Protein AF-M1D303-F1 (afdb_monomer_lite)

Sequence (203 aa):
MEVLQAYLLWRQTECHISNQYNTCLWKLVFSGKSEKEAKEILKGRQKQEQNELLFQQFGINYKDLPQIFRQGSCAIKIKVDDIVKYREDGTPVKRPRKKAIIVHSENVATKRFWNNYTCLIEELGSLAEGINKIKPEYLRSFQFESRLMLSTWIVVRVDGCHFHRFCEDNGFQKPNDEQALKLMTLVRFLCWRCLRILSLHMG

InterPr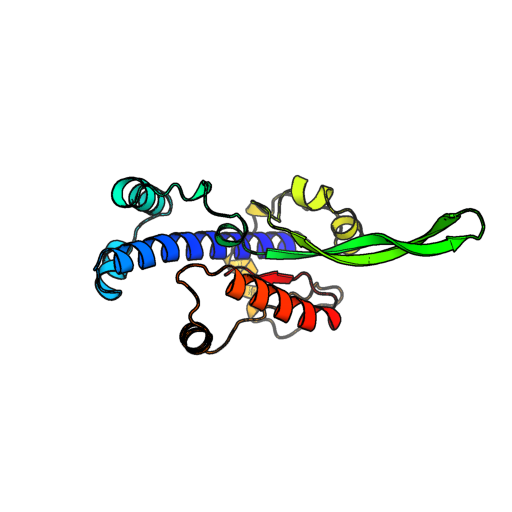o domains:
  IPR007537 tRNAHis guanylyltransferase Thg1 [PTHR12729] (1-123)
  IPR024956 tRNAHis guanylyltransferase catalytic domain [PF04446] (137-185)
  IPR025845 Thg1 C-terminal domain [PF14413] (3-87)
  IPR038469 tRNAHis guanylyltransferase Thg1 superfamily [G3DSA:3.30.70.3000] (1-124)
  IPR038469 tRNAHis guanylyltransferase Thg1 superfamily [G3DSA:3.30.70.3000] (130-190)

Structure (mmCIF, N/CA/C/O backbone):
data_AF-M1D303-F1
#
_entry.id   AF-M1D303-F1
#
loop_
_atom_site.group_PDB
_atom_site.id
_atom_site.type_symbol
_atom_site.label_atom_id
_atom_site.label_alt_id
_atom_site.label_comp_id
_atom_site.label_asym_id
_atom_site.label_entity_id
_atom_site.label_seq_id
_atom_site.pdbx_PDB_ins_code
_atom_site.Cartn_x
_atom_site.Cartn_y
_atom_site.Cartn_z
_atom_site.occupancy
_atom_site.B_iso_or_equiv
_atom_site.auth_seq_id
_atom_site.auth_comp_id
_atom_site.auth_asym_id
_atom_site.auth_atom_id
_atom_site.pdbx_PDB_model_num
ATOM 1 N N . MET A 1 1 ? 16.572 12.229 -6.931 1.00 70.69 1 MET A N 1
ATOM 2 C CA . MET A 1 1 ? 16.138 10.819 -6.798 1.00 70.69 1 MET A CA 1
ATOM 3 C C . MET A 1 1 ? 15.681 10.454 -5.398 1.00 70.69 1 MET A C 1
ATOM 5 O O . MET A 1 1 ? 14.609 9.873 -5.273 1.00 70.69 1 MET A O 1
ATOM 9 N N . GLU A 1 2 ? 16.416 10.860 -4.362 1.00 76.00 2 GLU A N 1
ATOM 10 C CA . GLU A 1 2 ? 16.040 10.660 -2.950 1.00 76.00 2 GLU A CA 1
ATOM 11 C C . GLU A 1 2 ? 14.619 11.136 -2.635 1.00 76.00 2 GLU A C 1
ATOM 13 O O . GLU A 1 2 ? 13.845 10.401 -2.037 1.00 76.00 2 GLU A O 1
ATOM 18 N N . VAL A 1 3 ? 14.248 12.330 -3.113 1.00 78.19 3 VAL A N 1
ATOM 19 C CA . VAL A 1 3 ? 12.916 12.925 -2.901 1.00 78.19 3 VAL A CA 1
ATOM 20 C C . VAL A 1 3 ? 11.798 12.060 -3.483 1.00 78.19 3 VAL A C 1
ATOM 22 O O . VAL A 1 3 ? 10.788 11.844 -2.819 1.00 78.19 3 VAL A O 1
ATOM 25 N N . LEU A 1 4 ? 11.984 11.513 -4.692 1.00 78.12 4 LEU A N 1
ATOM 26 C CA . LEU A 1 4 ? 11.012 10.603 -5.299 1.00 78.12 4 LEU A CA 1
ATOM 27 C C . LEU A 1 4 ? 10.878 9.346 -4.439 1.00 78.12 4 LEU A C 1
ATOM 29 O O . LEU A 1 4 ? 9.777 9.010 -4.029 1.00 78.12 4 LEU A O 1
ATOM 33 N N . GLN A 1 5 ? 11.988 8.687 -4.108 1.00 79.38 5 GLN A N 1
ATOM 34 C CA . GLN A 1 5 ? 11.985 7.470 -3.287 1.00 79.38 5 GLN A CA 1
ATOM 35 C C . GLN A 1 5 ? 11.351 7.696 -1.905 1.00 79.38 5 GLN A C 1
ATOM 37 O O . GLN A 1 5 ? 10.528 6.889 -1.471 1.00 79.38 5 GLN A O 1
ATOM 42 N N . ALA A 1 6 ? 11.667 8.820 -1.258 1.00 83.69 6 ALA A N 1
ATOM 43 C CA . ALA A 1 6 ? 11.080 9.235 0.012 1.00 83.69 6 ALA A CA 1
ATOM 44 C C . ALA A 1 6 ? 9.575 9.483 -0.120 1.00 83.69 6 ALA A C 1
ATOM 46 O O . ALA A 1 6 ? 8.803 9.043 0.729 1.00 83.69 6 ALA A O 1
ATOM 47 N N . TYR A 1 7 ? 9.140 10.112 -1.213 1.00 83.88 7 TYR A N 1
ATOM 48 C CA . TYR A 1 7 ? 7.726 10.302 -1.509 1.00 83.88 7 TYR A CA 1
ATOM 49 C C . TYR A 1 7 ? 6.988 8.966 -1.676 1.00 83.88 7 TYR A C 1
ATOM 51 O O . TYR A 1 7 ? 5.941 8.779 -1.056 1.00 83.88 7 TYR A O 1
ATOM 59 N N . LEU A 1 8 ? 7.520 8.014 -2.455 1.00 83.31 8 LEU A N 1
ATOM 60 C CA . LEU A 1 8 ? 6.871 6.706 -2.640 1.00 83.31 8 LEU A CA 1
ATOM 61 C C . LEU A 1 8 ? 6.771 5.942 -1.313 1.00 83.31 8 LEU A C 1
ATOM 63 O O . LEU A 1 8 ? 5.709 5.406 -1.001 1.00 83.31 8 LEU A O 1
ATOM 67 N N . LEU A 1 9 ? 7.843 5.945 -0.513 1.00 86.00 9 LEU A N 1
ATOM 68 C CA . LEU A 1 9 ? 7.865 5.321 0.812 1.00 86.00 9 LEU A CA 1
ATOM 69 C C . LEU A 1 9 ? 6.858 5.964 1.765 1.00 86.00 9 LEU A C 1
ATOM 71 O O . LEU A 1 9 ? 6.124 5.262 2.462 1.00 86.00 9 LEU A O 1
ATOM 75 N N . TRP A 1 10 ? 6.806 7.296 1.788 1.00 86.19 10 TRP A N 1
ATOM 76 C CA . TRP A 1 10 ? 5.853 8.031 2.608 1.00 86.19 10 TRP A CA 1
ATOM 77 C C . TRP A 1 10 ? 4.424 7.650 2.240 1.00 86.19 10 TRP A C 1
ATOM 79 O O . TRP A 1 10 ? 3.645 7.253 3.101 1.00 86.19 10 TRP A O 1
ATOM 89 N N . ARG A 1 11 ? 4.086 7.691 0.950 1.00 86.31 11 ARG A N 1
ATOM 90 C CA . ARG A 1 11 ? 2.749 7.335 0.481 1.00 86.31 11 ARG A CA 1
ATOM 91 C C . ARG A 1 11 ? 2.416 5.853 0.796 1.00 86.31 11 ARG A C 1
ATOM 93 O O . ARG A 1 11 ? 1.266 5.560 1.114 1.00 86.31 11 ARG A O 1
ATOM 100 N N . GLN A 1 12 ? 3.392 4.935 0.771 1.00 87.56 12 GLN A N 1
ATOM 101 C CA . GLN A 1 12 ? 3.189 3.519 1.137 1.00 87.56 12 GLN A CA 1
ATOM 102 C C . GLN A 1 12 ? 2.930 3.327 2.615 1.00 87.56 12 GLN A C 1
ATOM 104 O O . GLN A 1 12 ? 2.044 2.570 3.008 1.00 87.56 12 GLN A O 1
ATOM 109 N N . THR A 1 13 ? 3.659 4.076 3.428 1.00 88.12 13 THR A N 1
ATOM 110 C CA . THR A 1 13 ? 3.479 4.085 4.873 1.00 88.12 13 THR A CA 1
ATOM 111 C C . THR A 1 13 ? 2.079 4.576 5.239 1.00 88.12 13 THR A C 1
ATOM 113 O O . THR A 1 13 ? 1.417 3.968 6.074 1.00 88.12 13 THR A O 1
ATOM 116 N N . GLU A 1 14 ? 1.586 5.614 4.562 1.00 87.06 14 GLU A N 1
ATOM 117 C CA . GLU A 1 14 ? 0.243 6.165 4.783 1.00 87.06 14 GLU A CA 1
ATOM 118 C C . GLU A 1 14 ? -0.858 5.159 4.431 1.00 87.06 14 GLU A C 1
ATOM 120 O O . GLU A 1 14 ? -1.768 4.965 5.232 1.00 87.06 14 GLU A O 1
ATOM 125 N N . CYS A 1 15 ? -0.754 4.456 3.297 1.00 87.69 15 CYS A N 1
ATOM 126 C CA . CYS A 1 15 ? -1.702 3.387 2.955 1.00 87.69 15 CYS A CA 1
ATOM 127 C C . CYS A 1 15 ? -1.658 2.237 3.953 1.00 87.69 15 CYS A C 1
ATOM 129 O O . CYS A 1 15 ? -2.705 1.763 4.384 1.00 87.69 15 CYS A O 1
ATOM 131 N N . HIS A 1 16 ? -0.467 1.820 4.378 1.00 89.19 16 HIS A N 1
ATOM 132 C CA . HIS A 1 16 ? -0.335 0.758 5.364 1.00 89.19 16 HIS A CA 1
ATOM 133 C C . HIS A 1 16 ? -1.008 1.114 6.696 1.00 89.19 16 HIS A C 1
ATOM 135 O O . HIS A 1 16 ? -1.702 0.275 7.273 1.00 89.19 16 HIS A O 1
ATOM 141 N N . ILE A 1 17 ? -0.810 2.350 7.169 1.00 89.00 17 ILE A N 1
ATOM 142 C CA . ILE A 1 17 ? -1.418 2.876 8.399 1.00 89.00 17 ILE A CA 1
ATOM 143 C C . ILE A 1 17 ? -2.934 3.015 8.228 1.00 89.00 17 ILE A C 1
ATOM 145 O O . ILE A 1 17 ? -3.689 2.527 9.068 1.00 89.00 17 ILE A O 1
ATOM 149 N N . SER A 1 18 ? -3.378 3.630 7.129 1.00 89.69 18 SER A N 1
ATOM 150 C CA . SER A 1 18 ? -4.794 3.820 6.797 1.00 89.69 18 SER A CA 1
ATOM 151 C C . SER A 1 18 ? -5.533 2.484 6.733 1.00 89.69 18 SER A C 1
ATOM 153 O O . SER A 1 18 ? -6.560 2.302 7.384 1.00 89.69 18 SER A O 1
ATOM 155 N N . ASN A 1 19 ? -4.974 1.498 6.028 1.00 91.88 19 ASN A N 1
ATOM 156 C CA . ASN A 1 19 ? -5.581 0.181 5.902 1.00 91.88 19 ASN A CA 1
ATOM 157 C C . ASN A 1 19 ? -5.643 -0.562 7.242 1.00 91.88 19 ASN A C 1
ATOM 159 O O . ASN A 1 19 ? -6.650 -1.206 7.536 1.00 91.88 19 ASN A O 1
ATOM 163 N N . GLN A 1 20 ? -4.603 -0.470 8.075 1.00 92.56 20 GLN A N 1
ATOM 164 C CA . GLN A 1 20 ? -4.619 -1.096 9.396 1.00 92.56 20 GLN A CA 1
ATOM 165 C C . GLN A 1 20 ? -5.717 -0.490 10.282 1.00 92.56 20 GLN A C 1
ATOM 167 O O . GLN A 1 20 ? -6.510 -1.232 10.869 1.00 92.56 20 GLN A O 1
ATOM 172 N N . TYR A 1 21 ? -5.820 0.841 10.298 1.00 94.31 21 TYR A N 1
ATOM 173 C CA . TYR A 1 21 ? -6.877 1.559 11.004 1.00 94.31 21 TYR A CA 1
ATOM 174 C C . TYR A 1 21 ? -8.266 1.161 10.490 1.00 94.31 21 TYR A C 1
ATOM 176 O O . TYR A 1 21 ? -9.126 0.769 11.277 1.00 94.31 21 TYR A O 1
ATOM 184 N N . ASN A 1 22 ? -8.474 1.179 9.169 1.00 93.62 22 ASN A N 1
ATOM 185 C CA . ASN A 1 22 ? -9.746 0.810 8.544 1.00 93.62 22 ASN A CA 1
ATOM 186 C C . ASN A 1 22 ? -10.113 -0.654 8.813 1.00 93.62 22 ASN A C 1
ATOM 188 O O . ASN A 1 22 ? -11.278 -0.964 9.052 1.00 93.62 22 ASN A O 1
ATOM 192 N N . THR A 1 23 ? -9.132 -1.557 8.838 1.00 94.88 23 THR A N 1
ATOM 193 C CA . THR A 1 23 ? -9.354 -2.962 9.205 1.00 94.88 23 THR A CA 1
ATOM 194 C C . THR A 1 23 ? -9.885 -3.082 10.625 1.00 94.88 23 THR A C 1
ATOM 196 O O . THR A 1 23 ? -10.880 -3.773 10.836 1.00 94.88 23 THR A O 1
ATOM 199 N N . CYS A 1 24 ? -9.295 -2.365 11.582 1.00 96.19 24 CYS A N 1
ATOM 200 C CA . CYS A 1 24 ? -9.815 -2.329 12.947 1.00 96.19 24 CYS A CA 1
ATOM 201 C C . CYS A 1 24 ? -11.222 -1.724 12.993 1.00 96.19 24 CYS A C 1
ATOM 203 O O . CYS A 1 24 ? -12.120 -2.293 13.611 1.00 96.19 24 CYS A O 1
ATOM 205 N N . LEU A 1 25 ? -11.416 -0.587 12.317 1.00 96.62 25 LEU A N 1
ATOM 206 C CA . LEU A 1 25 ? -12.663 0.172 12.325 1.00 96.62 25 LEU A CA 1
ATOM 207 C C . LEU A 1 25 ? -13.827 -0.694 11.853 1.00 96.62 25 LEU A C 1
ATOM 209 O O . LEU A 1 25 ? -14.812 -0.852 12.569 1.00 96.62 25 LEU A O 1
ATOM 213 N N . TRP A 1 26 ? -13.699 -1.296 10.674 1.00 95.56 26 TRP A N 1
ATOM 214 C CA . TRP A 1 26 ? -14.779 -2.085 10.097 1.00 95.56 26 TRP A CA 1
ATOM 215 C C . TRP A 1 26 ? -14.987 -3.409 10.829 1.00 95.56 26 TRP A C 1
ATOM 217 O O . TRP A 1 26 ? -16.124 -3.849 10.937 1.00 95.56 26 TRP A O 1
ATOM 227 N N . LYS A 1 27 ? -13.948 -4.013 11.425 1.00 96.38 27 LYS A N 1
ATOM 228 C CA . LYS A 1 27 ? -14.134 -5.192 12.290 1.00 96.38 27 LYS A CA 1
ATOM 229 C C . LYS A 1 27 ? -14.916 -4.867 13.562 1.00 96.38 27 LYS A C 1
ATOM 231 O O . LYS A 1 27 ? -15.779 -5.652 13.942 1.00 96.38 27 LYS A O 1
ATOM 236 N N . LEU A 1 28 ? -14.681 -3.702 14.167 1.00 96.75 28 LEU A N 1
ATOM 237 C CA . LEU A 1 28 ? -15.484 -3.203 15.289 1.00 96.75 28 LEU A CA 1
ATOM 238 C C . LEU A 1 28 ? -16.927 -2.898 14.869 1.00 96.75 28 LEU A C 1
ATOM 240 O O . LEU A 1 28 ? -17.859 -3.207 15.605 1.00 96.75 28 LEU A O 1
ATOM 244 N N . VAL A 1 29 ? -17.128 -2.323 13.682 1.00 96.75 29 VAL A N 1
ATOM 245 C CA . VAL A 1 29 ? -18.479 -2.066 13.163 1.00 96.75 29 VAL A CA 1
ATOM 246 C C . VAL A 1 29 ? -19.228 -3.377 12.913 1.00 96.75 29 VAL A C 1
ATOM 248 O O . VAL A 1 29 ? -20.362 -3.541 13.355 1.00 96.75 29 VAL A O 1
ATOM 251 N N . PHE A 1 30 ? -18.578 -4.360 12.286 1.00 94.69 30 PHE A N 1
ATOM 252 C CA . PHE A 1 30 ? -19.173 -5.677 12.046 1.00 94.69 30 PHE A CA 1
ATOM 253 C C . PHE A 1 30 ? -19.419 -6.483 13.325 1.00 94.69 30 PHE A C 1
ATOM 255 O O . PHE A 1 30 ? -20.266 -7.371 13.311 1.00 94.69 30 PHE A O 1
ATOM 262 N N . SER A 1 31 ? -18.744 -6.171 14.437 1.00 95.19 31 SER A N 1
ATOM 263 C CA . SER A 1 31 ? -19.060 -6.752 15.749 1.00 95.19 31 SER A CA 1
ATOM 264 C C . SER A 1 31 ? -20.215 -6.054 16.477 1.00 95.19 31 SER A C 1
ATOM 266 O O . SER A 1 31 ? -20.469 -6.343 17.645 1.00 95.19 31 SER A O 1
ATOM 268 N N . GLY A 1 32 ? -20.932 -5.157 15.792 1.00 95.62 32 GLY A N 1
ATOM 269 C CA . GLY A 1 32 ? -22.151 -4.515 16.281 1.00 95.62 32 GLY A CA 1
ATOM 270 C C . GLY A 1 32 ? -21.950 -3.113 16.855 1.00 95.62 32 GLY A C 1
ATOM 271 O O . GLY A 1 32 ? -22.898 -2.550 17.396 1.00 95.62 32 GLY A O 1
ATOM 272 N N . LYS A 1 33 ? -20.748 -2.529 16.758 1.00 96.56 33 LYS A N 1
ATOM 273 C CA . LYS A 1 33 ? -20.525 -1.135 17.173 1.00 96.56 33 LYS A CA 1
ATOM 274 C C . LYS A 1 33 ? -20.977 -0.162 16.095 1.00 96.56 33 LYS A C 1
ATOM 276 O O . LYS A 1 33 ? -20.833 -0.419 14.902 1.00 96.56 33 LYS A O 1
ATOM 281 N N . SER A 1 34 ? -21.444 1.009 16.504 1.00 97.31 34 SER A N 1
ATOM 282 C CA . SER A 1 34 ? -21.602 2.120 15.569 1.00 97.31 34 SER A CA 1
ATOM 283 C C . SER A 1 34 ? -20.236 2.621 15.083 1.00 97.31 34 SER A C 1
ATOM 285 O O . SER A 1 34 ? -19.218 2.494 15.771 1.00 97.31 34 SER A O 1
ATOM 287 N N . GLU A 1 35 ? -20.198 3.267 13.914 1.00 95.56 35 GLU A N 1
ATOM 288 C CA . GLU A 1 35 ? -18.963 3.886 13.412 1.00 95.56 35 GLU A CA 1
ATOM 289 C C . GLU A 1 35 ? -18.372 4.907 14.391 1.00 95.56 35 GLU A C 1
ATOM 291 O O . GLU A 1 35 ? -17.152 5.030 14.497 1.00 95.56 35 GLU A O 1
ATOM 296 N N . LYS A 1 36 ? -19.226 5.650 15.105 1.00 96.88 36 LYS A N 1
ATOM 297 C CA . LYS A 1 36 ? -18.794 6.658 16.079 1.00 96.88 36 LYS A CA 1
ATOM 298 C C . LYS A 1 36 ? -18.082 6.003 17.260 1.00 96.88 36 LYS A C 1
ATOM 300 O O . LYS A 1 36 ? -16.998 6.440 17.633 1.00 96.88 36 LYS A O 1
ATOM 305 N N . GLU A 1 37 ? -18.660 4.940 17.811 1.00 97.12 37 GLU A N 1
ATOM 306 C CA . GLU A 1 37 ? -18.047 4.184 18.907 1.00 97.12 37 GLU A CA 1
ATOM 307 C C . GLU A 1 37 ? -16.739 3.530 18.469 1.00 97.12 37 GLU A C 1
ATOM 309 O O . GLU A 1 37 ? -15.743 3.607 19.183 1.00 97.12 37 GLU A O 1
ATOM 314 N N . ALA A 1 38 ? -16.711 2.928 17.278 1.00 97.12 38 ALA A N 1
ATOM 315 C CA . ALA A 1 38 ? -15.503 2.315 16.744 1.00 97.12 38 ALA A CA 1
ATOM 316 C C . ALA A 1 38 ? -14.378 3.350 16.545 1.00 97.12 38 ALA A C 1
ATOM 318 O O . ALA A 1 38 ? -13.232 3.090 16.915 1.00 97.12 38 ALA A O 1
ATOM 319 N N . LYS A 1 39 ? -14.698 4.553 16.044 1.00 96.44 39 LYS A N 1
ATOM 320 C CA . LYS A 1 39 ? -13.737 5.664 15.922 1.00 96.44 39 LYS A CA 1
ATOM 321 C C . LYS A 1 39 ? -13.210 6.127 17.279 1.00 96.44 39 LYS A C 1
ATOM 323 O O . LYS A 1 39 ? -12.006 6.333 17.396 1.00 96.44 39 LYS A O 1
ATOM 328 N N . GLU A 1 40 ? -14.066 6.252 18.294 1.00 96.94 40 GLU A N 1
ATOM 329 C CA . GLU A 1 40 ? -13.630 6.622 19.649 1.00 96.94 40 GLU A CA 1
ATOM 330 C C . GLU A 1 40 ? -12.763 5.530 20.295 1.00 96.94 40 GLU A C 1
ATOM 332 O O . GLU A 1 40 ? -11.759 5.854 20.922 1.00 96.94 40 GLU A O 1
ATOM 337 N N . ILE A 1 41 ? -13.052 4.243 20.067 1.00 95.19 41 ILE A N 1
ATOM 338 C CA . ILE A 1 41 ? -12.196 3.138 20.536 1.00 95.19 41 ILE A CA 1
ATOM 339 C C . ILE A 1 41 ? -10.800 3.211 19.916 1.00 95.19 41 ILE A C 1
ATOM 341 O O . ILE A 1 41 ? -9.817 2.919 20.595 1.00 95.19 41 ILE A O 1
ATOM 345 N N . LEU A 1 42 ? -10.702 3.559 18.631 1.00 95.75 42 LEU A N 1
ATOM 346 C CA . LEU A 1 42 ? -9.428 3.625 17.908 1.00 95.75 42 LEU A CA 1
ATOM 347 C C . LEU A 1 42 ? -8.683 4.947 18.094 1.00 95.75 42 LEU A C 1
ATOM 349 O O . LEU A 1 42 ? -7.532 5.074 17.672 1.00 95.75 42 LEU A O 1
ATOM 353 N N . LYS A 1 43 ? -9.321 5.939 18.709 1.00 94.81 43 LYS A N 1
ATOM 354 C CA . LYS A 1 43 ? -8.759 7.270 18.895 1.00 94.81 43 LYS A CA 1
ATOM 355 C C . LYS A 1 43 ? -7.504 7.204 19.759 1.00 94.81 43 LYS A C 1
ATOM 357 O O . LYS A 1 43 ? -7.511 6.646 20.849 1.00 94.81 43 LYS A O 1
ATOM 362 N N . GLY A 1 44 ? -6.416 7.773 19.249 1.00 91.31 44 GLY A N 1
ATOM 363 C CA . GLY A 1 44 ? -5.126 7.806 19.943 1.00 91.31 44 GLY A CA 1
ATOM 364 C C . GLY A 1 44 ? -4.356 6.482 19.959 1.00 91.31 44 GLY A C 1
ATOM 365 O O . GLY A 1 44 ? -3.210 6.486 20.398 1.00 91.31 44 GLY A O 1
ATOM 366 N N . ARG A 1 45 ? -4.919 5.377 19.444 1.00 93.25 45 ARG A N 1
ATOM 367 C CA . ARG A 1 45 ? -4.225 4.083 19.418 1.00 93.25 45 ARG A CA 1
ATOM 368 C C . ARG A 1 45 ? -3.098 4.063 18.402 1.00 93.25 45 ARG A C 1
ATOM 370 O O . ARG A 1 45 ? -3.297 4.326 17.211 1.00 93.25 45 ARG A O 1
ATOM 377 N N . GLN A 1 46 ? -1.934 3.641 18.863 1.00 92.19 46 GLN A N 1
ATOM 378 C CA . GLN A 1 46 ? -0.762 3.429 18.036 1.00 92.19 46 GLN A CA 1
ATOM 379 C C . GLN A 1 46 ? -0.868 2.139 17.215 1.00 92.19 46 GLN A C 1
ATOM 381 O O . GLN A 1 46 ? -1.707 1.265 17.443 1.00 92.19 46 GLN A O 1
ATOM 386 N N . LYS A 1 47 ? 0.052 1.994 16.256 1.00 89.25 47 LYS A N 1
ATOM 387 C CA . LYS A 1 47 ? 0.142 0.838 15.354 1.00 89.25 47 LYS A CA 1
ATOM 388 C C . LYS A 1 47 ? 0.165 -0.507 16.092 1.00 89.25 47 LYS A C 1
ATOM 390 O O . LYS A 1 47 ? -0.429 -1.478 15.624 1.00 89.25 47 LYS A O 1
ATOM 395 N N . GLN A 1 48 ? 0.893 -0.579 17.205 1.00 93.00 48 GLN A N 1
ATOM 396 C CA . GLN A 1 48 ? 1.022 -1.804 17.990 1.00 93.00 48 GLN A CA 1
ATOM 397 C C . GLN A 1 48 ? -0.306 -2.176 18.657 1.00 93.00 48 GLN A C 1
ATOM 399 O O . GLN A 1 48 ? -0.779 -3.293 18.472 1.00 93.00 48 GLN A O 1
ATOM 404 N N . GLU A 1 49 ? -0.953 -1.218 19.317 1.00 94.94 49 GLU A N 1
ATOM 405 C CA . GLU A 1 49 ? -2.245 -1.424 19.980 1.00 94.94 49 GLU A CA 1
ATOM 406 C C . GLU A 1 49 ? -3.340 -1.843 18.989 1.00 94.94 49 GLU A C 1
ATOM 408 O O . GLU A 1 49 ? -4.195 -2.664 19.309 1.00 94.94 49 GLU A O 1
ATOM 413 N N . GLN A 1 50 ? -3.311 -1.315 17.760 1.00 94.25 50 GLN A N 1
ATOM 414 C CA . GLN A 1 50 ? -4.219 -1.742 16.690 1.00 94.25 50 GLN A CA 1
ATOM 415 C C . GLN A 1 50 ? -3.979 -3.202 16.267 1.00 94.25 50 GLN A C 1
ATOM 417 O O . GLN A 1 50 ? -4.936 -3.935 16.031 1.00 94.25 50 GLN A O 1
ATOM 422 N N . ASN A 1 51 ? -2.720 -3.652 16.183 1.00 94.50 51 ASN A N 1
ATOM 423 C CA . ASN A 1 51 ? -2.411 -5.060 15.892 1.00 94.50 51 ASN A CA 1
ATOM 424 C C . ASN A 1 51 ? -2.869 -5.989 17.018 1.00 94.50 51 ASN A C 1
ATOM 426 O O . ASN A 1 51 ? -3.442 -7.040 16.745 1.00 94.50 51 ASN A O 1
ATOM 430 N N . GLU A 1 52 ? -2.633 -5.598 18.269 1.00 95.88 52 GLU A N 1
ATOM 431 C CA . GLU A 1 52 ? -3.071 -6.362 19.438 1.00 95.88 52 GLU A CA 1
ATOM 432 C C . GLU A 1 52 ? -4.599 -6.463 19.487 1.00 95.88 52 GLU A C 1
ATOM 434 O O . GLU A 1 52 ? -5.126 -7.555 19.684 1.00 95.88 52 GLU A O 1
ATOM 439 N N . LEU A 1 53 ? -5.315 -5.368 19.199 1.00 95.81 53 LEU A N 1
ATOM 440 C CA . LEU A 1 53 ? -6.775 -5.361 19.091 1.00 95.81 53 LEU A CA 1
ATOM 441 C C . LEU A 1 53 ? -7.273 -6.327 18.006 1.00 95.81 53 LEU A C 1
ATOM 443 O O . LEU A 1 53 ? -8.188 -7.109 18.266 1.00 95.81 53 LEU A O 1
ATOM 447 N N . LEU A 1 54 ? -6.667 -6.309 16.811 1.00 95.69 54 LEU A N 1
ATOM 448 C CA . LEU A 1 54 ? -7.026 -7.231 15.726 1.00 95.69 54 LEU A CA 1
ATOM 449 C C . LEU A 1 54 ? -6.820 -8.695 16.112 1.00 95.69 54 LEU A C 1
ATOM 451 O O . LEU A 1 54 ? -7.684 -9.534 15.850 1.00 95.69 54 LEU A O 1
ATOM 455 N N . PHE A 1 55 ? -5.692 -8.991 16.749 1.00 96.50 55 PHE A N 1
ATOM 456 C CA . PHE A 1 55 ? -5.340 -10.350 17.121 1.00 96.50 55 PHE A CA 1
ATOM 457 C C . PHE A 1 55 ? -6.212 -10.871 18.268 1.00 96.50 55 PHE A C 1
ATOM 459 O O . PHE A 1 55 ? -6.805 -11.937 18.148 1.00 96.50 55 PHE A O 1
ATOM 466 N N . GLN A 1 56 ? -6.344 -10.107 19.355 1.00 95.56 56 GLN A N 1
ATOM 467 C CA . GLN A 1 56 ? -7.046 -10.553 20.560 1.00 95.56 56 GLN A CA 1
ATOM 468 C C . GLN A 1 56 ? -8.565 -10.615 20.380 1.00 95.56 56 GLN A C 1
ATOM 470 O O . GLN A 1 56 ? -9.187 -11.562 20.850 1.00 95.56 56 GLN A O 1
ATOM 475 N N . GLN A 1 57 ? -9.175 -9.625 19.716 1.00 95.38 57 GLN A N 1
ATOM 476 C CA . GLN A 1 57 ? -10.639 -9.571 19.592 1.00 95.38 57 GLN A CA 1
ATOM 477 C C . GLN A 1 57 ? -11.169 -10.322 18.374 1.00 95.38 57 GLN A C 1
ATOM 479 O O . GLN A 1 57 ? -12.293 -10.817 18.407 1.00 95.38 57 GLN A O 1
ATOM 484 N N . PHE A 1 58 ? -10.389 -10.392 17.293 1.00 95.44 58 PHE A N 1
ATOM 485 C CA . PHE A 1 58 ? -10.864 -10.934 16.019 1.00 95.44 58 PHE A CA 1
ATOM 486 C C . PHE A 1 58 ? -10.042 -12.120 15.512 1.00 95.44 58 PHE A C 1
ATOM 488 O O . PHE A 1 58 ? -10.389 -12.677 14.473 1.00 95.44 58 PHE A O 1
ATOM 495 N N . GLY A 1 59 ? -8.959 -12.506 16.198 1.00 95.38 59 GLY A N 1
ATOM 496 C CA . GLY A 1 59 ? -8.067 -13.575 15.742 1.00 95.38 59 GLY A CA 1
ATOM 497 C C . GLY A 1 59 ? -7.327 -13.236 14.445 1.00 95.38 59 GLY A C 1
ATOM 498 O O . GLY A 1 59 ? -6.873 -14.136 13.744 1.00 95.38 59 GLY A O 1
ATOM 499 N N . ILE A 1 60 ? -7.230 -11.951 14.081 1.00 94.19 60 ILE A N 1
ATOM 500 C CA . ILE A 1 60 ? -6.641 -11.515 12.812 1.00 94.19 60 ILE A CA 1
ATOM 501 C C . ILE A 1 60 ? -5.207 -11.065 13.052 1.00 94.19 60 ILE A C 1
ATOM 503 O O . ILE A 1 60 ? -4.955 -10.024 13.658 1.00 94.19 60 ILE A O 1
ATOM 507 N N . ASN A 1 61 ? -4.253 -11.800 12.489 1.00 94.38 61 ASN A N 1
ATOM 508 C CA . ASN A 1 61 ? -2.899 -11.297 12.326 1.00 94.38 61 ASN A CA 1
ATOM 509 C C . ASN A 1 61 ? -2.836 -10.421 11.071 1.00 94.38 61 ASN A C 1
ATOM 511 O O . ASN A 1 61 ? -2.940 -10.912 9.947 1.00 94.38 61 ASN A O 1
ATOM 515 N N . TYR A 1 62 ? -2.632 -9.113 11.254 1.00 91.75 62 TYR A N 1
ATOM 516 C CA . TYR A 1 62 ? -2.574 -8.173 10.136 1.00 91.75 62 TYR A CA 1
ATOM 517 C C . TYR A 1 62 ? -1.534 -8.595 9.095 1.00 91.75 62 TYR A C 1
ATOM 519 O O . TYR A 1 62 ? -1.808 -8.488 7.910 1.00 91.75 62 TYR A O 1
ATOM 527 N N . LYS A 1 63 ? -0.374 -9.141 9.489 1.00 91.56 63 LYS A N 1
ATOM 528 C CA . LYS A 1 63 ? 0.680 -9.546 8.538 1.00 91.56 63 LYS A CA 1
ATOM 529 C C . LYS A 1 63 ? 0.239 -10.630 7.552 1.00 91.56 63 LYS A C 1
ATOM 531 O O . LYS A 1 63 ? 0.792 -10.674 6.454 1.00 91.56 63 LYS A O 1
ATOM 536 N N . ASP A 1 64 ? -0.761 -11.424 7.910 1.00 93.44 64 ASP A N 1
ATOM 537 C CA . ASP A 1 64 ? -1.247 -12.528 7.083 1.00 93.44 64 ASP A CA 1
ATOM 538 C C . ASP A 1 64 ? -2.286 -12.058 6.054 1.00 93.44 64 ASP A C 1
ATOM 540 O O . ASP A 1 64 ? -2.637 -12.797 5.136 1.00 93.44 64 ASP A O 1
ATOM 544 N N . LEU A 1 65 ? -2.743 -10.800 6.142 1.00 91.94 65 LEU A N 1
ATOM 545 C CA . LEU A 1 65 ? -3.602 -10.220 5.114 1.00 91.94 65 LEU A CA 1
ATOM 546 C C . LEU A 1 65 ? -2.856 -10.084 3.773 1.00 91.94 65 LEU A C 1
ATOM 548 O O . LEU A 1 65 ? -1.651 -9.780 3.760 1.00 91.94 65 LEU A O 1
ATOM 552 N N . PRO A 1 66 ? -3.573 -10.210 2.637 1.00 92.06 66 PRO A N 1
ATOM 553 C CA . PRO A 1 66 ? -3.010 -10.023 1.306 1.00 92.06 66 PRO A CA 1
ATOM 554 C C . PRO A 1 66 ? -2.205 -8.727 1.173 1.00 92.06 66 PRO A C 1
ATOM 556 O O . PRO A 1 66 ? -2.631 -7.655 1.610 1.00 92.06 66 PRO A O 1
ATOM 559 N N . GLN A 1 67 ? -1.037 -8.804 0.528 1.00 90.19 67 GLN A N 1
ATOM 560 C CA . GLN A 1 67 ? -0.162 -7.638 0.363 1.00 90.19 67 GLN A CA 1
ATOM 561 C C . GLN A 1 67 ? -0.838 -6.491 -0.394 1.00 90.19 67 GLN A C 1
ATOM 563 O O . GLN A 1 67 ? -0.572 -5.337 -0.076 1.00 90.19 67 GLN A O 1
ATOM 568 N N . ILE A 1 68 ? -1.744 -6.791 -1.330 1.00 89.06 68 ILE A N 1
ATOM 569 C CA . ILE A 1 68 ? -2.531 -5.781 -2.048 1.00 89.06 68 ILE A CA 1
ATOM 570 C C . ILE A 1 68 ? -3.330 -4.875 -1.097 1.00 89.06 68 ILE A C 1
ATOM 572 O O . ILE A 1 68 ? -3.420 -3.677 -1.345 1.00 89.06 68 ILE A O 1
ATOM 576 N N . PHE A 1 69 ? -3.830 -5.409 0.023 1.00 89.69 69 PHE A N 1
ATOM 577 C CA . PHE A 1 69 ? -4.545 -4.628 1.038 1.00 89.69 69 PHE A CA 1
ATOM 578 C C . PHE A 1 69 ? -3.576 -3.812 1.896 1.00 89.69 69 PHE A C 1
ATOM 580 O O . PHE A 1 69 ? -3.821 -2.656 2.216 1.00 89.69 69 PHE A O 1
ATOM 587 N N . ARG A 1 70 ? -2.439 -4.410 2.268 1.00 91.00 70 ARG A N 1
ATOM 588 C CA . ARG A 1 70 ? -1.508 -3.812 3.238 1.00 91.00 70 ARG A CA 1
ATOM 589 C C . ARG A 1 70 ? -0.534 -2.803 2.663 1.00 91.00 70 ARG A C 1
ATOM 591 O O . ARG A 1 70 ? -0.023 -1.981 3.416 1.00 91.00 70 ARG A O 1
ATOM 598 N N . GLN A 1 71 ? -0.169 -2.974 1.399 1.00 87.25 71 GLN A N 1
ATOM 599 C CA . GLN A 1 71 ? 0.958 -2.288 0.765 1.00 87.25 71 GLN A CA 1
ATOM 600 C C . GLN A 1 71 ? 0.551 -1.524 -0.493 1.00 87.25 71 GLN A C 1
ATOM 602 O O . GLN A 1 71 ? 1.386 -0.834 -1.080 1.00 87.25 71 GLN A O 1
ATOM 607 N N . GLY A 1 72 ? -0.706 -1.666 -0.916 1.00 86.56 72 GLY A N 1
ATOM 608 C CA . GLY A 1 72 ? -1.198 -1.127 -2.170 1.00 86.56 72 GLY A CA 1
ATOM 609 C C . GLY A 1 72 ? -0.604 -1.826 -3.393 1.00 86.56 72 GLY A C 1
ATOM 610 O O . GLY A 1 72 ? -0.129 -2.966 -3.348 1.00 86.56 72 GLY A O 1
ATOM 611 N N . SER A 1 73 ? -0.659 -1.121 -4.519 1.00 85.94 73 SER A N 1
ATOM 612 C CA . SER A 1 73 ? -0.230 -1.611 -5.828 1.00 85.94 73 SER A CA 1
ATOM 613 C C . SER A 1 73 ? 0.713 -0.614 -6.487 1.00 85.94 73 SER A C 1
ATOM 615 O O . SER A 1 73 ? 0.409 0.578 -6.584 1.00 85.94 73 SER A O 1
ATOM 617 N N . CYS A 1 74 ? 1.841 -1.108 -6.992 1.00 84.19 74 CYS A N 1
ATOM 618 C CA . CYS A 1 74 ? 2.780 -0.331 -7.790 1.00 84.19 74 CYS A CA 1
ATOM 619 C C . CYS A 1 74 ? 2.743 -0.813 -9.241 1.00 84.19 74 CYS A C 1
ATOM 621 O O . CYS A 1 74 ? 2.923 -2.001 -9.506 1.00 84.19 74 CYS A O 1
ATOM 623 N N . ALA A 1 75 ? 2.517 0.104 -10.182 1.00 83.06 75 ALA A N 1
ATOM 624 C CA . ALA A 1 75 ? 2.603 -0.188 -11.607 1.00 83.06 75 ALA A CA 1
ATOM 625 C C . ALA A 1 75 ? 3.983 0.204 -12.148 1.00 83.06 75 ALA A C 1
ATOM 627 O O . ALA A 1 75 ? 4.385 1.367 -12.054 1.00 83.06 75 ALA A O 1
ATOM 628 N N . ILE A 1 76 ? 4.688 -0.751 -12.757 1.00 81.25 76 ILE A N 1
ATOM 629 C CA . ILE A 1 76 ? 6.023 -0.544 -13.338 1.00 81.25 76 ILE A CA 1
ATOM 630 C C . ILE A 1 76 ? 6.084 -1.054 -14.782 1.00 81.25 76 ILE A C 1
ATOM 632 O O . ILE A 1 76 ? 5.382 -1.990 -15.155 1.00 81.25 76 ILE A O 1
ATOM 636 N N . LYS A 1 77 ? 6.904 -0.412 -15.623 1.00 82.94 77 LYS A N 1
ATOM 637 C CA . LYS A 1 77 ? 7.082 -0.761 -17.040 1.00 82.94 77 LYS A CA 1
ATOM 638 C C . LYS A 1 77 ? 8.381 -1.534 -17.172 1.00 82.94 77 LYS A C 1
ATOM 640 O O . LYS A 1 77 ? 9.448 -0.944 -17.061 1.00 82.94 77 LYS A O 1
ATOM 645 N N . ILE A 1 78 ? 8.292 -2.831 -17.420 1.00 85.56 78 ILE A N 1
ATOM 646 C CA . ILE A 1 78 ? 9.450 -3.698 -17.636 1.00 85.56 78 ILE A CA 1
ATOM 647 C C . ILE A 1 78 ? 9.659 -3.951 -19.130 1.00 85.56 78 ILE A C 1
ATOM 649 O O . ILE A 1 78 ? 8.709 -3.923 -19.917 1.00 85.56 78 ILE A O 1
ATOM 653 N N . LYS A 1 79 ? 10.910 -4.187 -19.532 1.00 86.56 79 LYS A N 1
ATOM 654 C CA . LYS A 1 79 ? 11.235 -4.684 -20.873 1.00 86.56 79 LYS A CA 1
ATOM 655 C C . LYS A 1 79 ? 11.050 -6.199 -20.865 1.00 86.56 79 LYS A C 1
ATOM 657 O O . LYS A 1 79 ? 11.649 -6.877 -20.038 1.00 86.56 79 LYS A O 1
ATOM 662 N N . VAL A 1 80 ? 10.216 -6.711 -21.761 1.00 88.69 80 VAL A N 1
ATOM 663 C CA . VAL A 1 80 ? 10.011 -8.149 -21.961 1.00 88.69 80 VAL A CA 1
ATOM 664 C C . VAL A 1 80 ? 10.180 -8.495 -23.428 1.00 88.69 80 VAL A C 1
ATOM 666 O O . VAL A 1 80 ? 9.822 -7.705 -24.304 1.00 88.69 80 VAL A O 1
ATOM 669 N N . ASP A 1 81 ? 10.703 -9.683 -23.691 1.00 90.75 81 ASP A N 1
ATOM 670 C CA . ASP A 1 81 ? 10.805 -10.217 -25.040 1.00 90.75 81 ASP A CA 1
ATOM 671 C C . ASP A 1 81 ? 9.480 -10.856 -25.451 1.00 90.75 81 ASP A C 1
ATOM 673 O O . ASP A 1 81 ? 9.127 -11.943 -24.996 1.00 90.75 81 ASP A O 1
ATOM 677 N N . ASP A 1 82 ? 8.749 -10.179 -26.335 1.00 91.38 82 ASP A N 1
ATOM 678 C CA . ASP A 1 82 ? 7.507 -10.697 -26.895 1.00 91.38 82 ASP A CA 1
ATOM 679 C C . ASP A 1 82 ? 7.769 -11.489 -28.168 1.00 91.38 82 ASP A C 1
ATOM 681 O O . ASP A 1 82 ? 8.426 -11.005 -29.093 1.00 91.38 82 ASP A O 1
ATOM 685 N N . ILE A 1 83 ? 7.192 -12.688 -28.244 1.00 92.62 83 ILE A N 1
ATOM 686 C CA . ILE A 1 83 ? 7.169 -13.475 -29.477 1.00 92.62 83 ILE A CA 1
ATOM 687 C C . ILE A 1 83 ? 6.205 -12.787 -30.444 1.00 92.62 83 ILE A C 1
ATOM 689 O O . ILE A 1 83 ? 5.006 -12.707 -30.190 1.00 92.62 83 ILE A O 1
ATOM 693 N N . VAL A 1 84 ? 6.736 -12.259 -31.547 1.00 92.56 84 VAL A N 1
ATOM 694 C CA . VAL A 1 84 ? 5.938 -11.554 -32.562 1.00 92.56 84 VAL A CA 1
ATOM 695 C C . VAL A 1 84 ? 5.526 -12.451 -33.721 1.00 92.56 84 VAL A C 1
ATOM 697 O O . VAL A 1 84 ? 4.521 -12.175 -34.365 1.00 92.56 84 VAL A O 1
ATOM 700 N N . LYS A 1 85 ? 6.306 -13.496 -34.006 1.00 94.25 85 LYS A N 1
ATOM 701 C CA . LYS A 1 85 ? 6.002 -14.526 -35.003 1.00 94.25 85 LYS A CA 1
ATOM 702 C C . LYS A 1 85 ? 6.890 -15.745 -34.786 1.00 94.25 85 LYS A C 1
ATOM 704 O O . LYS A 1 85 ? 7.923 -15.635 -34.128 1.00 94.25 85 LYS A O 1
ATOM 709 N N . TYR A 1 86 ? 6.524 -16.859 -35.397 1.00 95.31 86 TYR A N 1
ATOM 710 C CA . TYR A 1 86 ? 7.395 -18.019 -35.549 1.00 95.31 86 TYR A CA 1
ATOM 711 C C . TYR A 1 86 ? 7.978 -18.022 -36.964 1.00 95.31 86 TYR A C 1
ATOM 713 O O . TYR A 1 86 ? 7.338 -17.548 -37.905 1.00 95.31 86 TYR A O 1
ATOM 721 N N . ARG A 1 87 ? 9.227 -18.464 -37.102 1.00 93.50 87 ARG A N 1
ATOM 722 C CA . ARG A 1 87 ? 9.826 -18.788 -38.402 1.00 93.50 87 ARG A CA 1
ATOM 723 C C . ARG A 1 87 ? 9.246 -20.114 -38.913 1.00 93.50 87 ARG A C 1
ATOM 725 O O . ARG A 1 87 ? 8.607 -20.837 -38.154 1.00 93.50 87 ARG A O 1
ATOM 732 N N . GLU A 1 88 ? 9.482 -20.429 -40.184 1.00 93.38 88 GLU A N 1
ATOM 733 C CA . GLU A 1 88 ? 9.033 -21.689 -40.806 1.00 93.38 88 GLU A CA 1
ATOM 734 C C . GLU A 1 88 ? 9.596 -22.936 -40.101 1.00 93.38 88 GLU A C 1
ATOM 736 O O . GLU A 1 88 ? 8.933 -23.965 -40.052 1.00 93.38 88 GLU A O 1
ATOM 741 N N . ASP A 1 89 ? 10.768 -22.820 -39.471 1.00 93.75 89 ASP A N 1
ATOM 742 C CA . ASP A 1 89 ? 11.409 -23.861 -38.653 1.00 93.75 89 ASP A CA 1
ATOM 743 C C . ASP A 1 89 ? 10.855 -23.964 -37.212 1.00 93.75 89 ASP A C 1
ATOM 745 O O . ASP A 1 89 ? 11.385 -24.710 -36.391 1.00 93.75 89 ASP A O 1
ATOM 749 N N . GLY A 1 90 ? 9.817 -23.192 -36.870 1.00 92.00 90 GLY A N 1
ATOM 750 C CA . GLY A 1 90 ? 9.240 -23.142 -35.525 1.00 92.00 90 GLY A CA 1
ATOM 751 C C . GLY A 1 90 ? 10.017 -22.278 -34.522 1.00 92.00 90 GLY A C 1
ATOM 752 O O . GLY A 1 90 ? 9.595 -22.152 -33.372 1.00 92.00 90 GLY A O 1
ATOM 753 N N . THR A 1 91 ? 11.111 -21.619 -34.918 1.00 94.25 91 THR A N 1
ATOM 754 C CA . THR A 1 91 ? 11.885 -20.749 -34.017 1.00 94.25 91 THR A CA 1
ATOM 755 C C . THR A 1 91 ? 11.121 -19.448 -33.715 1.00 94.25 91 THR A C 1
ATOM 757 O O . THR A 1 91 ? 10.727 -18.732 -34.647 1.00 94.25 91 THR A O 1
ATOM 760 N N . PRO A 1 92 ? 10.933 -19.058 -32.436 1.00 95.00 92 PRO A N 1
ATOM 761 C CA . PRO A 1 92 ? 10.241 -17.821 -32.089 1.00 95.00 92 PRO A CA 1
ATOM 762 C C . PRO A 1 92 ? 11.092 -16.583 -32.406 1.00 95.00 92 PRO A C 1
ATOM 764 O O . PRO A 1 92 ? 12.220 -16.431 -31.937 1.00 95.00 92 PRO A O 1
ATOM 767 N N . VAL A 1 93 ? 10.518 -15.633 -33.143 1.00 94.38 93 VAL A N 1
ATOM 768 C CA . VAL A 1 93 ? 11.078 -14.292 -33.335 1.00 94.38 93 VAL A CA 1
ATOM 769 C C . VAL A 1 93 ? 10.622 -13.412 -32.182 1.00 94.38 93 VAL A C 1
ATOM 771 O O . VAL A 1 93 ? 9.453 -13.029 -32.103 1.00 94.38 93 VAL A O 1
ATOM 774 N N . LYS A 1 94 ? 11.556 -13.077 -31.294 1.00 95.25 94 LYS A N 1
ATOM 775 C CA . LYS A 1 94 ? 11.318 -12.208 -30.140 1.00 95.25 94 LYS A CA 1
ATOM 776 C C . LYS A 1 94 ? 11.633 -10.749 -30.476 1.00 95.25 94 LYS A C 1
ATOM 778 O O . LYS A 1 94 ? 12.584 -10.467 -31.204 1.00 95.25 94 LYS A O 1
ATOM 783 N N . ARG A 1 95 ? 10.835 -9.813 -29.960 1.00 91.94 95 ARG A N 1
ATOM 784 C CA . ARG A 1 95 ? 11.125 -8.372 -29.986 1.00 91.94 95 ARG A CA 1
ATOM 785 C C . ARG A 1 95 ? 10.915 -7.769 -28.597 1.00 91.94 95 ARG A C 1
ATOM 787 O O . ARG A 1 95 ? 9.869 -8.028 -28.000 1.00 91.94 95 ARG A O 1
ATOM 794 N N . PRO A 1 96 ? 11.834 -6.915 -28.115 1.00 89.56 96 PRO A N 1
ATOM 795 C CA . PRO A 1 96 ? 11.674 -6.263 -26.827 1.00 89.56 96 PRO A CA 1
ATOM 796 C C . PRO A 1 96 ? 10.495 -5.288 -26.876 1.00 89.56 96 PRO A C 1
ATOM 798 O O . PRO A 1 96 ? 10.405 -4.427 -27.756 1.00 89.56 96 PRO A O 1
ATOM 801 N N . ARG A 1 97 ? 9.583 -5.405 -25.913 1.00 87.38 97 ARG A N 1
ATOM 802 C CA . ARG A 1 97 ? 8.460 -4.487 -25.706 1.00 87.38 97 ARG A CA 1
ATOM 803 C C . ARG A 1 97 ? 8.408 -4.044 -24.251 1.00 87.38 97 ARG A C 1
ATOM 805 O O . ARG A 1 97 ? 8.750 -4.795 -23.343 1.00 87.38 97 ARG A O 1
ATOM 812 N N . LYS A 1 98 ? 7.957 -2.810 -24.018 1.00 84.88 98 LYS A N 1
ATOM 813 C CA . LYS A 1 98 ? 7.655 -2.340 -22.662 1.00 84.88 98 LYS A CA 1
ATOM 814 C C . LYS A 1 98 ? 6.269 -2.839 -22.271 1.00 84.88 98 LYS A C 1
ATOM 816 O O . LYS A 1 98 ? 5.285 -2.430 -22.886 1.00 84.88 98 LYS A O 1
ATOM 821 N N . LYS A 1 99 ? 6.190 -3.683 -21.245 1.00 84.38 99 LYS A N 1
ATOM 822 C CA . LYS A 1 99 ? 4.925 -4.099 -20.634 1.00 84.38 99 LYS A CA 1
ATOM 823 C C . LYS A 1 99 ? 4.799 -3.545 -19.235 1.00 84.38 99 LYS A C 1
ATOM 825 O O . LYS A 1 99 ? 5.764 -3.469 -18.483 1.00 84.38 99 LYS A O 1
ATOM 830 N N . ALA A 1 100 ? 3.584 -3.146 -18.916 1.00 83.56 100 ALA A N 1
ATOM 831 C CA . ALA A 1 100 ? 3.233 -2.635 -17.615 1.00 83.56 100 ALA A CA 1
ATOM 832 C C . ALA A 1 100 ? 2.807 -3.822 -16.734 1.00 83.56 100 ALA A C 1
ATOM 834 O O . ALA A 1 100 ? 1.951 -4.601 -17.147 1.00 83.56 100 ALA A O 1
ATOM 835 N N . ILE A 1 101 ? 3.420 -3.981 -15.563 1.00 85.38 101 ILE A N 1
ATOM 836 C CA . ILE A 1 101 ? 3.074 -5.017 -14.583 1.00 85.38 101 ILE A CA 1
ATOM 837 C C . ILE A 1 101 ? 2.675 -4.374 -13.257 1.00 85.38 101 ILE A C 1
ATOM 839 O O . ILE A 1 101 ? 3.138 -3.278 -12.932 1.00 85.38 101 ILE A O 1
ATOM 843 N N . ILE A 1 102 ? 1.822 -5.068 -12.504 1.00 85.56 102 ILE A N 1
ATOM 844 C CA . ILE A 1 102 ? 1.506 -4.726 -11.117 1.00 85.56 102 ILE A CA 1
ATOM 845 C C . ILE A 1 102 ? 2.389 -5.528 -10.191 1.00 85.56 102 ILE A C 1
ATOM 847 O O . ILE A 1 102 ? 2.561 -6.733 -10.360 1.00 85.56 102 ILE A O 1
ATOM 851 N N . VAL A 1 103 ? 2.932 -4.828 -9.208 1.00 87.44 103 VAL A N 1
ATOM 852 C CA . VAL A 1 103 ? 3.778 -5.397 -8.179 1.00 87.44 103 VAL A CA 1
ATOM 853 C C . VAL A 1 103 ? 3.243 -4.975 -6.824 1.00 87.44 103 VAL A C 1
ATOM 855 O O . VAL A 1 103 ? 2.940 -3.802 -6.590 1.00 87.44 103 VAL A O 1
ATOM 858 N N . HIS A 1 104 ? 3.184 -5.944 -5.921 1.00 89.00 104 HIS A N 1
ATOM 859 C CA . HIS A 1 104 ? 2.972 -5.727 -4.499 1.00 89.00 104 HIS A CA 1
ATOM 860 C C . HIS A 1 104 ? 4.291 -6.040 -3.796 1.00 89.00 104 HIS A C 1
ATOM 862 O O . HIS A 1 104 ? 4.933 -7.050 -4.078 1.00 89.00 104 HIS A O 1
ATOM 868 N N . SER A 1 105 ? 4.745 -5.128 -2.944 1.00 88.62 105 SER A N 1
ATOM 869 C CA . SER A 1 105 ? 6.007 -5.259 -2.220 1.00 88.62 105 SER A CA 1
ATOM 870 C C . SER A 1 105 ? 5.851 -4.633 -0.849 1.00 88.62 105 SER A C 1
ATOM 872 O O . SER A 1 105 ? 5.213 -3.592 -0.722 1.00 88.62 105 SER A O 1
ATOM 874 N N . GLU A 1 106 ? 6.467 -5.228 0.168 1.00 86.56 106 GLU A N 1
ATOM 875 C CA . GLU A 1 106 ? 6.447 -4.686 1.530 1.00 86.56 106 GLU A CA 1
ATOM 876 C C . GLU A 1 106 ? 7.078 -3.300 1.631 1.00 86.56 106 GLU A C 1
ATOM 878 O O . GLU A 1 106 ? 6.671 -2.503 2.469 1.00 86.56 106 GLU A O 1
ATOM 883 N N . ASN A 1 107 ? 8.075 -3.019 0.790 1.00 87.75 107 ASN A N 1
ATOM 884 C CA . ASN A 1 107 ? 8.708 -1.713 0.744 1.00 87.75 107 ASN A CA 1
ATOM 885 C C . ASN A 1 107 ? 9.263 -1.430 -0.657 1.00 87.75 107 ASN A C 1
ATOM 887 O O . ASN A 1 107 ? 10.275 -2.007 -1.080 1.00 87.75 107 ASN A O 1
ATOM 891 N N . VAL A 1 108 ? 8.603 -0.513 -1.367 1.00 85.88 108 VAL A N 1
ATOM 892 C CA . VAL A 1 108 ? 8.978 -0.108 -2.732 1.00 85.88 108 VAL A CA 1
ATOM 893 C C . VAL A 1 108 ? 10.214 0.786 -2.783 1.00 85.88 108 VAL A C 1
ATOM 895 O O . VAL A 1 108 ? 10.708 1.049 -3.867 1.00 85.88 108 VAL A O 1
ATOM 898 N N . ALA A 1 109 ? 10.736 1.261 -1.652 1.00 83.00 109 ALA A N 1
ATOM 899 C CA . ALA A 1 109 ? 11.929 2.106 -1.568 1.00 83.00 109 ALA A CA 1
ATOM 900 C C . ALA A 1 109 ? 13.197 1.335 -1.151 1.00 83.00 109 ALA A C 1
ATOM 902 O O . ALA A 1 109 ? 14.240 1.935 -0.901 1.00 83.00 109 ALA A O 1
ATOM 903 N N . THR A 1 110 ? 13.142 0.001 -1.072 1.00 84.00 110 THR A N 1
ATOM 904 C CA . THR A 1 110 ? 14.316 -0.823 -0.737 1.00 84.00 110 THR A CA 1
ATOM 905 C C . THR A 1 110 ? 15.235 -1.046 -1.934 1.00 84.00 110 THR A C 1
ATOM 907 O O . THR A 1 110 ? 14.764 -1.248 -3.052 1.00 84.00 110 THR A O 1
ATOM 910 N N . LYS A 1 111 ? 16.554 -1.156 -1.693 1.00 82.94 111 LYS A N 1
ATOM 911 C CA . LYS A 1 111 ? 17.527 -1.563 -2.732 1.00 82.94 111 LYS A CA 1
ATOM 912 C C . LYS A 1 111 ? 17.095 -2.867 -3.414 1.00 82.94 111 LYS A C 1
ATOM 914 O O . LYS A 1 111 ? 17.149 -2.963 -4.631 1.00 82.94 111 LYS A O 1
ATOM 919 N N . ARG A 1 112 ? 16.584 -3.836 -2.641 1.00 86.38 112 ARG A N 1
ATOM 920 C CA . ARG A 1 112 ? 16.061 -5.110 -3.161 1.00 86.38 112 ARG A CA 1
ATOM 921 C C . ARG A 1 112 ? 14.951 -4.902 -4.194 1.00 86.38 112 ARG A C 1
ATOM 923 O O . ARG A 1 112 ? 15.025 -5.485 -5.267 1.00 86.38 112 ARG A O 1
ATOM 930 N N . PHE A 1 113 ? 13.950 -4.072 -3.895 1.00 87.00 113 PHE A N 1
ATOM 931 C CA . PHE A 1 113 ? 12.863 -3.800 -4.837 1.00 87.00 113 PHE A CA 1
ATOM 932 C C . PHE A 1 113 ? 13.373 -3.148 -6.128 1.00 87.00 113 PHE A C 1
ATOM 934 O O . PHE A 1 113 ? 13.018 -3.592 -7.213 1.00 87.00 113 PHE A O 1
ATOM 941 N N . TRP A 1 114 ? 14.235 -2.135 -6.022 1.00 84.12 114 TRP A N 1
ATOM 942 C CA . TRP A 1 114 ? 14.746 -1.408 -7.190 1.00 84.12 114 TRP A CA 1
ATOM 943 C C . TRP A 1 114 ? 15.683 -2.262 -8.049 1.00 84.12 114 TRP A C 1
ATOM 945 O O . TRP A 1 114 ? 15.580 -2.241 -9.271 1.00 84.12 114 TRP A O 1
ATOM 955 N N . ASN A 1 115 ? 16.534 -3.076 -7.423 1.00 84.19 115 ASN A N 1
ATOM 956 C CA . ASN A 1 115 ? 17.448 -3.979 -8.124 1.00 84.19 115 ASN A CA 1
ATOM 957 C C . ASN A 1 115 ? 16.717 -5.101 -8.873 1.00 84.19 115 ASN A C 1
ATOM 959 O O . ASN A 1 115 ? 17.224 -5.578 -9.884 1.00 84.19 115 ASN A O 1
ATOM 963 N N . ASN A 1 116 ? 15.521 -5.496 -8.424 1.00 86.81 116 ASN A N 1
ATOM 964 C CA . ASN A 1 116 ? 14.698 -6.476 -9.137 1.00 86.81 116 ASN A CA 1
ATOM 965 C C . ASN A 1 116 ? 14.165 -5.944 -10.480 1.00 86.81 116 ASN A C 1
ATOM 967 O O . ASN A 1 116 ? 13.754 -6.734 -11.328 1.00 86.81 116 ASN A O 1
ATOM 971 N N . TYR A 1 117 ? 14.159 -4.623 -10.683 1.00 85.44 117 TYR A N 1
ATOM 972 C CA . TYR A 1 117 ? 13.609 -3.986 -11.874 1.00 85.44 117 TYR A CA 1
ATOM 973 C C . TYR A 1 117 ? 14.638 -3.042 -12.490 1.00 85.44 117 TYR A C 1
ATOM 975 O O . TYR A 1 117 ? 14.621 -1.834 -12.256 1.00 85.44 117 TYR A O 1
ATOM 983 N N . THR A 1 118 ? 15.513 -3.594 -13.335 1.00 77.69 118 THR A N 1
ATOM 984 C CA . THR A 1 118 ? 16.579 -2.846 -14.028 1.00 77.69 118 THR A CA 1
ATOM 985 C C . THR A 1 118 ? 16.061 -1.622 -14.778 1.00 77.69 118 THR A C 1
ATOM 987 O O . THR A 1 118 ? 16.736 -0.600 -14.801 1.00 77.69 118 THR A O 1
ATOM 990 N N . CYS A 1 119 ? 14.832 -1.663 -15.301 1.00 78.69 119 CYS A N 1
ATOM 991 C CA . CYS A 1 119 ? 14.186 -0.511 -15.931 1.00 78.69 119 CYS A CA 1
ATOM 992 C C . CYS A 1 119 ? 14.038 0.704 -15.000 1.00 78.69 119 CYS A C 1
ATOM 994 O O . CYS A 1 119 ? 14.137 1.831 -15.474 1.00 78.69 119 CYS A O 1
ATOM 996 N N . LEU A 1 120 ? 13.821 0.501 -13.695 1.00 77.19 120 LEU A N 1
ATOM 997 C CA . LEU A 1 120 ? 13.747 1.593 -12.726 1.00 77.19 120 LEU A CA 1
ATOM 998 C C . LEU A 1 120 ? 15.121 2.232 -12.542 1.00 77.19 120 LEU A C 1
ATOM 1000 O O . LEU A 1 120 ? 15.209 3.449 -12.475 1.00 77.19 120 LEU A O 1
ATOM 1004 N N . ILE A 1 121 ? 16.186 1.431 -12.510 1.00 76.62 121 ILE A N 1
ATOM 1005 C CA . ILE A 1 121 ? 17.559 1.933 -12.379 1.00 76.62 121 ILE A CA 1
ATOM 1006 C C . ILE A 1 121 ? 18.008 2.635 -13.665 1.00 76.62 121 ILE A C 1
ATOM 1008 O O . ILE A 1 121 ? 18.617 3.695 -13.600 1.00 76.62 121 ILE A O 1
ATOM 1012 N N . GLU A 1 122 ? 17.682 2.080 -14.832 1.00 76.81 122 GLU A N 1
ATOM 1013 C CA . GLU A 1 122 ? 17.998 2.683 -16.131 1.00 76.81 122 GLU A CA 1
ATOM 1014 C C . GLU A 1 122 ? 17.264 4.013 -16.350 1.00 76.81 122 GLU A C 1
ATOM 1016 O O . GLU A 1 122 ? 17.852 4.955 -16.873 1.00 76.81 122 GLU A O 1
ATOM 1021 N N . GLU A 1 123 ? 15.978 4.094 -15.987 1.00 74.19 123 GLU A N 1
ATOM 1022 C CA . GLU A 1 123 ? 15.169 5.296 -16.226 1.00 74.19 123 GLU A CA 1
ATOM 1023 C C . GLU A 1 123 ? 15.330 6.340 -15.119 1.00 74.19 123 GLU A C 1
ATOM 1025 O O . GLU A 1 123 ? 15.360 7.533 -15.411 1.00 74.19 123 GLU A O 1
ATOM 1030 N N . LEU A 1 124 ? 15.416 5.913 -13.859 1.00 72.69 124 LEU A N 1
ATOM 1031 C CA . LEU A 1 124 ? 15.393 6.808 -12.704 1.00 72.69 124 LEU A CA 1
ATOM 1032 C C . LEU A 1 124 ? 16.774 6.960 -12.044 1.00 72.69 124 LEU A C 1
ATOM 1034 O O . LEU A 1 124 ? 16.975 7.892 -11.277 1.00 72.69 124 LEU A O 1
ATOM 1038 N N . GLY A 1 125 ? 17.744 6.098 -12.337 1.00 73.00 125 GLY A N 1
ATOM 1039 C CA . GLY A 1 125 ? 19.057 6.093 -11.687 1.00 73.00 125 GLY A CA 1
ATOM 1040 C C . GLY A 1 125 ? 19.116 5.224 -10.426 1.00 73.00 125 GLY A C 1
ATOM 1041 O O . GLY A 1 125 ? 18.161 4.539 -10.051 1.00 73.00 125 GLY A O 1
ATOM 1042 N N . SER A 1 126 ? 20.278 5.225 -9.770 1.00 72.06 126 SER A N 1
ATOM 1043 C CA . SER A 1 126 ? 20.544 4.400 -8.587 1.00 72.06 126 SER A CA 1
ATOM 1044 C C . SER A 1 126 ? 19.705 4.808 -7.367 1.00 72.06 126 SER A C 1
ATOM 1046 O O . SER A 1 126 ? 19.245 5.947 -7.232 1.00 72.06 126 SER A O 1
ATOM 1048 N N . LEU A 1 127 ? 19.497 3.852 -6.449 1.00 69.00 127 LEU A N 1
ATOM 1049 C CA . LEU A 1 127 ? 18.881 4.151 -5.159 1.00 69.00 127 LEU A CA 1
ATOM 1050 C C . LEU A 1 127 ? 19.821 5.038 -4.351 1.00 69.00 127 LEU A C 1
ATOM 1052 O O . LEU A 1 127 ? 20.986 4.691 -4.155 1.00 69.00 127 LEU A O 1
ATOM 1056 N N . ALA A 1 128 ? 19.300 6.156 -3.873 1.00 70.50 128 ALA A N 1
ATOM 1057 C CA . ALA A 1 128 ? 20.103 7.096 -3.130 1.00 70.50 128 ALA A CA 1
ATOM 1058 C C . ALA A 1 128 ? 20.113 6.762 -1.631 1.00 70.50 128 ALA A C 1
ATOM 1060 O O . ALA A 1 128 ? 19.211 6.104 -1.101 1.00 70.50 128 ALA A O 1
ATOM 1061 N N . GLU A 1 129 ? 21.190 7.145 -0.952 1.00 71.00 129 GLU A N 1
ATOM 1062 C CA . GLU A 1 129 ? 21.405 6.788 0.447 1.00 71.00 129 GLU A CA 1
ATOM 1063 C C . GLU A 1 129 ? 20.684 7.766 1.376 1.00 71.00 129 GLU A C 1
ATOM 1065 O O . GLU A 1 129 ? 20.619 8.961 1.126 1.00 71.00 129 GLU A O 1
ATOM 1070 N N . GLY A 1 130 ? 20.130 7.269 2.485 1.00 69.25 130 GLY A N 1
ATOM 1071 C CA . GLY A 1 130 ? 19.542 8.152 3.494 1.00 69.25 130 GLY A CA 1
ATOM 1072 C C . GLY A 1 130 ? 18.152 8.705 3.166 1.00 69.25 130 GLY A C 1
ATOM 1073 O O . GLY A 1 130 ? 17.784 9.727 3.729 1.00 69.25 130 GLY A O 1
ATOM 1074 N N . ILE A 1 131 ? 17.339 8.008 2.364 1.00 76.62 131 ILE A N 1
ATOM 1075 C CA . ILE A 1 131 ? 15.915 8.340 2.127 1.00 76.62 131 ILE A CA 1
ATOM 1076 C C . ILE A 1 131 ? 15.163 8.620 3.445 1.00 76.62 131 ILE A C 1
ATOM 1078 O O . ILE A 1 131 ? 14.393 9.570 3.538 1.00 76.62 131 ILE A O 1
ATOM 1082 N N . ASN A 1 132 ? 15.450 7.843 4.497 1.00 74.38 132 ASN A N 1
ATOM 1083 C CA . ASN A 1 132 ? 14.850 7.997 5.829 1.00 74.38 132 ASN A CA 1
ATOM 1084 C C . ASN A 1 132 ? 15.225 9.313 6.542 1.00 74.38 132 ASN A C 1
ATOM 1086 O O . ASN A 1 132 ? 14.618 9.648 7.554 1.00 74.38 132 ASN A O 1
ATOM 1090 N N . LYS A 1 133 ? 16.240 10.040 6.058 1.00 77.56 133 LYS A N 1
ATOM 1091 C CA . LYS A 1 133 ? 16.660 11.343 6.597 1.00 77.56 133 LYS A CA 1
ATOM 1092 C 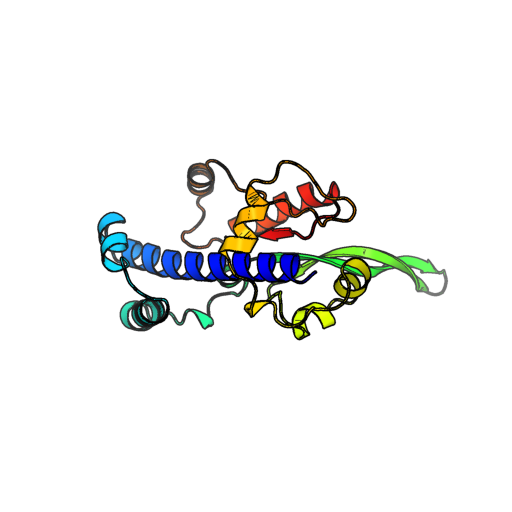C . LYS A 1 133 ? 15.810 12.492 6.045 1.00 77.56 133 LYS A C 1
ATOM 1094 O O . LYS A 1 133 ? 15.843 13.587 6.605 1.00 77.56 133 LYS A O 1
ATOM 1099 N N . ILE A 1 134 ? 15.057 12.262 4.966 1.00 80.94 134 ILE A N 1
ATOM 1100 C CA . ILE A 1 134 ? 14.179 13.274 4.383 1.00 80.94 134 ILE A CA 1
ATOM 1101 C C . ILE A 1 134 ? 12.924 13.401 5.239 1.00 80.94 134 ILE A C 1
ATOM 1103 O O . ILE A 1 134 ? 12.158 12.454 5.410 1.00 80.94 134 ILE A O 1
ATOM 1107 N N . LYS A 1 135 ? 12.705 14.608 5.758 1.00 80.19 135 LYS A N 1
ATOM 1108 C CA . LYS A 1 135 ? 11.552 14.922 6.596 1.00 80.19 135 LYS A CA 1
ATOM 1109 C C . LYS A 1 135 ? 10.254 14.971 5.769 1.00 80.19 135 LYS A C 1
ATOM 1111 O O . LYS A 1 135 ? 10.260 15.573 4.690 1.00 80.19 135 LYS A O 1
ATOM 1116 N N . PRO A 1 136 ? 9.128 14.417 6.259 1.00 79.31 136 PRO A N 1
ATOM 1117 C CA . PRO A 1 136 ? 7.835 14.512 5.579 1.00 79.31 136 PRO A CA 1
ATOM 1118 C C . PRO A 1 136 ? 7.394 15.951 5.283 1.00 79.31 136 PRO A C 1
ATOM 1120 O O . PRO A 1 136 ? 6.755 16.193 4.263 1.00 79.31 136 PRO A O 1
ATOM 1123 N N . GLU A 1 137 ? 7.760 16.920 6.124 1.00 82.75 137 GLU A N 1
ATOM 1124 C CA . GLU A 1 137 ? 7.437 18.340 5.930 1.00 82.75 137 GLU A CA 1
ATOM 1125 C C . GLU A 1 137 ? 8.089 18.903 4.661 1.00 82.75 137 GLU A C 1
ATOM 1127 O O . GLU A 1 137 ? 7.456 19.653 3.922 1.00 82.75 137 GLU A O 1
ATOM 1132 N N . TYR A 1 138 ? 9.320 18.478 4.362 1.00 81.88 138 TYR A N 1
ATOM 1133 C CA . TYR A 1 138 ? 10.007 18.832 3.120 1.00 81.88 138 TYR A CA 1
ATOM 1134 C C . TYR A 1 138 ? 9.337 18.186 1.904 1.00 81.88 138 TYR A C 1
ATOM 1136 O O . TYR A 1 138 ? 9.191 18.813 0.867 1.00 81.88 138 TYR A O 1
ATOM 1144 N N . LEU A 1 139 ? 8.844 16.949 2.020 1.00 80.88 139 LEU A N 1
ATOM 1145 C CA . LEU A 1 139 ? 8.069 16.338 0.933 1.00 80.88 139 LEU A CA 1
ATOM 1146 C C . LEU A 1 139 ? 6.746 17.075 0.684 1.00 80.88 139 LEU A C 1
ATOM 1148 O O . LEU A 1 139 ? 6.298 17.174 -0.458 1.00 80.88 139 LEU A O 1
ATOM 1152 N N . ARG A 1 140 ? 6.116 17.595 1.744 1.00 80.19 140 ARG A N 1
ATOM 1153 C CA . ARG A 1 140 ? 4.867 18.361 1.650 1.00 80.19 140 ARG A CA 1
ATOM 1154 C C . ARG A 1 140 ? 5.051 19.709 0.957 1.00 80.19 140 ARG A C 1
ATOM 1156 O O . ARG A 1 140 ? 4.105 20.150 0.311 1.00 80.19 140 ARG A O 1
ATOM 1163 N N . SER A 1 141 ? 6.230 20.337 1.018 1.00 79.38 141 SER A N 1
ATOM 1164 C CA . SER A 1 141 ? 6.448 21.622 0.335 1.00 79.38 141 SER A CA 1
ATOM 1165 C C . SER A 1 141 ? 6.303 21.512 -1.186 1.00 79.38 141 SER A C 1
ATOM 1167 O O . SER A 1 141 ? 5.811 22.441 -1.816 1.00 79.38 141 SER A O 1
ATOM 1169 N N . PHE A 1 142 ? 6.618 20.351 -1.768 1.00 73.00 142 PHE A N 1
ATOM 1170 C CA . PHE A 1 142 ? 6.452 20.097 -3.205 1.00 73.00 142 PHE A CA 1
ATOM 1171 C C . PHE A 1 142 ? 4.995 19.882 -3.643 1.00 73.00 142 PHE A C 1
ATOM 1173 O O . PHE A 1 142 ? 4.727 19.811 -4.838 1.00 73.00 142 PHE A O 1
ATOM 1180 N N . GLN A 1 143 ? 4.035 19.759 -2.718 1.00 71.75 143 GLN A N 1
ATOM 1181 C CA . GLN A 1 143 ? 2.625 19.558 -3.089 1.00 71.75 143 GLN A CA 1
ATOM 1182 C C . GLN A 1 143 ? 1.956 20.826 -3.629 1.00 71.75 143 GLN A C 1
ATOM 1184 O O . GLN A 1 143 ? 0.970 20.723 -4.352 1.00 71.75 143 GLN A O 1
ATOM 1189 N N . PHE A 1 144 ? 2.479 22.001 -3.278 1.00 66.56 144 PHE A N 1
ATOM 1190 C CA . PHE A 1 144 ? 1.866 23.298 -3.583 1.00 66.56 144 PHE A CA 1
ATOM 1191 C C . PHE A 1 144 ? 2.666 24.121 -4.598 1.00 66.56 144 PHE A C 1
ATOM 1193 O O . PHE A 1 144 ? 2.333 25.274 -4.868 1.00 66.56 144 PHE A O 1
ATOM 1200 N N . GLU A 1 145 ? 3.728 23.551 -5.162 1.00 65.00 145 GLU A N 1
ATOM 1201 C CA . GLU A 1 145 ? 4.610 24.274 -6.066 1.00 65.00 145 GLU A CA 1
ATOM 1202 C C . GLU A 1 145 ? 4.002 24.326 -7.476 1.00 65.00 145 GLU A C 1
ATOM 1204 O O . GLU A 1 145 ? 3.797 23.309 -8.136 1.00 65.00 145 GLU A O 1
ATOM 1209 N N . SER A 1 146 ? 3.681 25.533 -7.946 1.00 61.34 146 SER A N 1
ATOM 1210 C CA . SER A 1 146 ? 3.030 25.769 -9.244 1.00 61.34 146 SER A CA 1
ATOM 1211 C C . SER A 1 146 ? 4.002 25.791 -10.428 1.00 61.34 146 SER A C 1
ATOM 1213 O O . SER A 1 146 ? 3.580 25.959 -11.574 1.00 61.34 146 SER A O 1
ATOM 1215 N N . ARG A 1 147 ? 5.308 25.636 -10.176 1.00 59.59 147 ARG A N 1
ATOM 1216 C CA . ARG A 1 147 ? 6.363 25.697 -11.193 1.00 59.59 147 ARG A CA 1
ATOM 1217 C C . ARG A 1 147 ? 7.140 24.389 -11.225 1.00 59.59 147 ARG A C 1
ATOM 1219 O O . ARG A 1 147 ? 7.759 23.999 -10.244 1.00 59.59 147 ARG A O 1
ATOM 1226 N N . LEU A 1 148 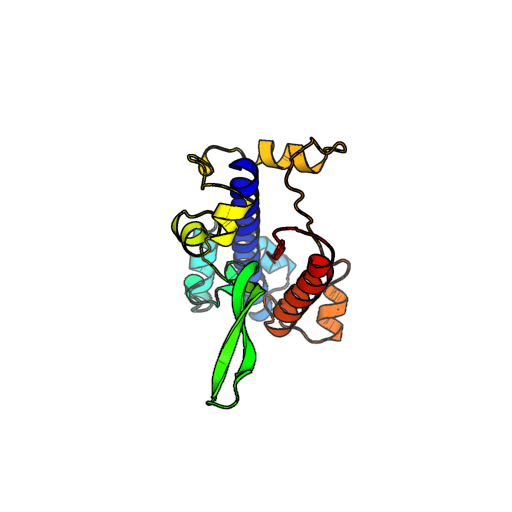? 7.127 23.730 -12.381 1.00 61.88 148 LEU A N 1
ATOM 1227 C CA . LEU A 1 148 ? 7.917 22.528 -12.620 1.00 61.88 148 LEU A CA 1
ATOM 1228 C C . LEU A 1 148 ? 9.353 22.925 -12.973 1.00 61.88 148 LEU A C 1
ATOM 1230 O O . LEU A 1 148 ? 9.592 23.598 -13.975 1.00 61.88 148 LEU A O 1
ATOM 1234 N N . MET A 1 149 ? 10.310 22.485 -12.164 1.00 60.53 149 MET A N 1
ATOM 1235 C CA . MET A 1 149 ? 11.733 22.599 -12.480 1.00 60.53 149 MET A CA 1
ATOM 1236 C C . MET A 1 149 ? 12.080 21.690 -13.674 1.00 60.53 149 MET A C 1
ATOM 1238 O O . MET A 1 149 ? 11.597 20.556 -13.764 1.00 60.53 149 MET A O 1
ATOM 1242 N N . LEU A 1 150 ? 12.936 22.158 -14.590 1.00 50.34 150 LEU A N 1
ATOM 1243 C CA . LEU A 1 150 ? 13.431 21.340 -15.707 1.00 50.34 150 LEU A CA 1
ATOM 1244 C C . LEU A 1 150 ? 14.119 20.070 -15.174 1.00 50.34 150 LEU A C 1
ATOM 1246 O O . LEU A 1 150 ? 14.782 20.104 -14.139 1.00 50.34 150 LEU A O 1
ATOM 1250 N N . SER A 1 151 ? 13.932 18.941 -15.867 1.00 60.81 151 SER A N 1
ATOM 1251 C CA . SER A 1 151 ? 14.425 17.610 -15.456 1.00 60.81 151 SER A CA 1
ATOM 1252 C C . SER A 1 151 ? 13.831 17.056 -14.147 1.00 60.81 151 SER A C 1
ATOM 1254 O O . SER A 1 151 ? 14.422 16.178 -13.519 1.00 60.81 151 SER A O 1
ATOM 1256 N N . THR A 1 152 ? 12.643 17.523 -13.746 1.00 67.12 152 THR A N 1
ATOM 1257 C CA . THR A 1 152 ? 11.925 17.009 -12.565 1.00 67.12 152 THR A CA 1
ATOM 1258 C C . THR A 1 152 ? 10.981 15.867 -12.914 1.00 67.12 152 THR A C 1
ATOM 1260 O O . THR A 1 152 ? 10.261 15.901 -13.913 1.00 67.12 152 THR A O 1
ATOM 1263 N N . TRP A 1 153 ? 10.948 14.855 -12.048 1.00 69.50 153 TRP A N 1
ATOM 1264 C CA . TRP A 1 153 ? 9.987 13.762 -12.132 1.00 69.50 153 TRP A CA 1
ATOM 1265 C C . TRP A 1 153 ? 8.595 14.234 -11.724 1.00 69.50 153 TRP A C 1
ATOM 1267 O O . TRP A 1 153 ? 8.397 14.717 -10.612 1.00 69.50 153 TRP A O 1
ATOM 1277 N N . ILE A 1 154 ? 7.617 14.035 -12.606 1.00 69.56 154 ILE A N 1
ATOM 1278 C CA . ILE A 1 154 ? 6.217 14.336 -12.314 1.00 69.56 154 ILE A CA 1
ATOM 1279 C C . ILE A 1 154 ? 5.574 13.092 -11.709 1.00 69.56 154 ILE A C 1
ATOM 1281 O O . ILE A 1 154 ? 5.514 12.039 -12.347 1.00 69.56 154 ILE A O 1
ATOM 1285 N N . VAL A 1 155 ? 5.057 13.225 -10.490 1.00 71.19 155 VAL A N 1
ATOM 1286 C CA . VAL A 1 155 ? 4.212 12.206 -9.867 1.00 71.19 155 VAL A CA 1
ATOM 1287 C C . VAL A 1 155 ? 2.769 12.683 -9.918 1.00 71.19 155 VAL A C 1
ATOM 1289 O O . VAL A 1 155 ? 2.409 13.664 -9.278 1.00 71.19 155 VAL A O 1
ATOM 1292 N N . VAL A 1 156 ? 1.930 11.979 -10.679 1.00 70.00 156 VAL A N 1
ATOM 1293 C CA . VAL A 1 156 ? 0.487 12.241 -10.723 1.00 70.00 156 VAL A CA 1
ATOM 1294 C C . VAL A 1 156 ? -0.216 11.318 -9.737 1.00 70.00 156 VAL A C 1
ATOM 1296 O O . VAL A 1 156 ? -0.175 10.084 -9.841 1.00 70.00 156 VAL A O 1
ATOM 1299 N N . ARG A 1 157 ? -0.882 11.940 -8.767 1.00 74.06 157 ARG A N 1
ATOM 1300 C CA . ARG A 1 157 ? -1.826 11.276 -7.877 1.00 74.06 157 ARG A CA 1
ATOM 1301 C C . ARG A 1 157 ? -3.215 11.364 -8.502 1.00 74.06 157 ARG A C 1
ATOM 1303 O O . ARG A 1 157 ? -3.668 12.446 -8.852 1.00 74.06 157 ARG A O 1
ATOM 1310 N N . VAL A 1 158 ? -3.860 10.214 -8.654 1.00 71.19 158 VAL A N 1
ATOM 1311 C CA . VAL A 1 158 ? -5.253 10.115 -9.094 1.00 71.19 158 VAL A CA 1
ATOM 1312 C C . VAL A 1 158 ? -6.043 9.644 -7.887 1.00 71.19 158 VAL A C 1
ATOM 1314 O O . VAL A 1 158 ? -5.830 8.518 -7.434 1.00 71.19 158 VAL A O 1
ATOM 1317 N N . ASP A 1 159 ? -6.899 10.516 -7.365 1.00 71.44 159 ASP A N 1
ATOM 1318 C CA . ASP A 1 159 ? -7.794 10.223 -6.250 1.00 71.44 159 ASP A CA 1
ATOM 1319 C C . ASP A 1 159 ? -9.223 10.045 -6.774 1.00 71.44 159 ASP A C 1
ATOM 1321 O O . ASP A 1 159 ? -9.670 10.773 -7.662 1.00 71.44 159 ASP A O 1
ATOM 1325 N N . GLY A 1 160 ? -9.939 9.057 -6.237 1.00 68.81 160 GLY A N 1
ATOM 1326 C CA . GLY A 1 160 ? -11.353 8.859 -6.542 1.00 68.81 160 GLY A CA 1
ATOM 1327 C C . GLY A 1 160 ? -12.210 9.890 -5.810 1.00 68.81 160 GLY A C 1
ATOM 1328 O O . GLY A 1 160 ? -12.104 10.035 -4.595 1.00 68.81 160 GLY A O 1
ATOM 1329 N N . CYS A 1 161 ? -13.084 10.588 -6.534 1.00 72.69 161 CYS A N 1
ATOM 1330 C CA . CYS A 1 161 ? -14.093 11.468 -5.946 1.00 72.69 161 CYS A CA 1
ATOM 1331 C C . CYS A 1 161 ? -15.420 10.702 -5.802 1.00 72.69 161 CYS A C 1
ATOM 1333 O O . CYS A 1 161 ? -15.780 9.945 -6.699 1.00 72.69 161 CYS A O 1
ATOM 1335 N N . HIS A 1 162 ? -16.142 10.879 -4.689 1.00 71.19 162 HIS A N 1
ATOM 1336 C CA . HIS A 1 162 ? -17.436 10.222 -4.420 1.00 71.19 162 HIS A CA 1
ATOM 1337 C C . HIS A 1 162 ? -17.433 8.681 -4.523 1.00 71.19 162 HIS A C 1
ATOM 1339 O O . HIS A 1 162 ? -18.463 8.065 -4.794 1.00 71.19 162 HIS A O 1
ATOM 1345 N N . PHE A 1 163 ? -16.290 8.041 -4.253 1.00 79.31 163 PHE A N 1
ATOM 1346 C CA . PHE A 1 163 ? -16.137 6.589 -4.389 1.00 79.31 163 PHE A CA 1
ATOM 1347 C C . PHE A 1 163 ? -17.036 5.784 -3.430 1.00 79.31 163 PHE A C 1
ATOM 1349 O O . PHE A 1 163 ? -17.369 4.644 -3.721 1.00 79.31 163 PHE A O 1
ATOM 1356 N N . HIS A 1 164 ? -17.497 6.385 -2.325 1.00 81.12 164 HIS A N 1
ATOM 1357 C CA . HIS A 1 164 ? -18.405 5.741 -1.367 1.00 81.12 164 HIS A CA 1
ATOM 1358 C C . HIS A 1 164 ? -19.707 5.250 -2.007 1.00 81.12 164 HIS A C 1
ATOM 1360 O O . HIS A 1 164 ? -20.036 4.075 -1.871 1.00 81.12 164 HIS A O 1
ATOM 1366 N N . ARG A 1 165 ? -20.398 6.125 -2.750 1.00 84.38 165 ARG A N 1
ATOM 1367 C CA . ARG A 1 165 ? -21.656 5.777 -3.421 1.00 84.38 165 ARG A CA 1
ATOM 1368 C C . ARG A 1 165 ? -21.431 4.707 -4.483 1.00 84.38 165 ARG A C 1
ATOM 1370 O O . ARG A 1 165 ? -22.175 3.743 -4.556 1.00 84.38 165 ARG A O 1
ATOM 1377 N N . PHE A 1 166 ? -20.347 4.841 -5.246 1.00 85.94 166 PHE A N 1
ATOM 1378 C CA . PHE A 1 166 ? -19.965 3.842 -6.236 1.00 85.94 166 PHE A CA 1
ATOM 1379 C C . PHE A 1 166 ? -19.730 2.460 -5.603 1.00 85.94 166 PHE A C 1
ATOM 1381 O O . PHE A 1 166 ? -20.207 1.464 -6.137 1.00 85.94 166 PHE A O 1
ATOM 1388 N N . CYS A 1 167 ? -19.050 2.382 -4.456 1.00 87.44 167 CYS A N 1
ATOM 1389 C CA . CYS A 1 167 ? -18.868 1.115 -3.746 1.00 87.44 167 CYS A CA 1
ATOM 1390 C C . CYS A 1 167 ? -20.185 0.508 -3.262 1.00 87.44 167 CYS A C 1
ATOM 1392 O O . CYS A 1 167 ? -20.342 -0.706 -3.332 1.00 87.44 167 CYS A O 1
ATOM 1394 N N . GLU A 1 168 ? -21.107 1.332 -2.768 1.00 87.12 168 GLU A N 1
ATOM 1395 C CA . GLU A 1 168 ? -22.420 0.883 -2.294 1.00 87.12 168 GLU A CA 1
ATOM 1396 C C . GLU A 1 168 ? -23.275 0.351 -3.446 1.00 87.12 168 GLU A C 1
ATOM 1398 O O . GLU A 1 168 ? -23.765 -0.773 -3.362 1.00 87.12 168 GLU A O 1
ATOM 1403 N N . ASP A 1 169 ? -23.350 1.096 -4.551 1.00 90.19 169 ASP A N 1
ATOM 1404 C CA . ASP A 1 169 ? -24.105 0.712 -5.750 1.00 90.19 169 ASP A CA 1
ATOM 1405 C C . ASP A 1 169 ? -23.574 -0.593 -6.381 1.00 90.19 169 ASP A C 1
ATOM 1407 O O . ASP A 1 169 ? -24.330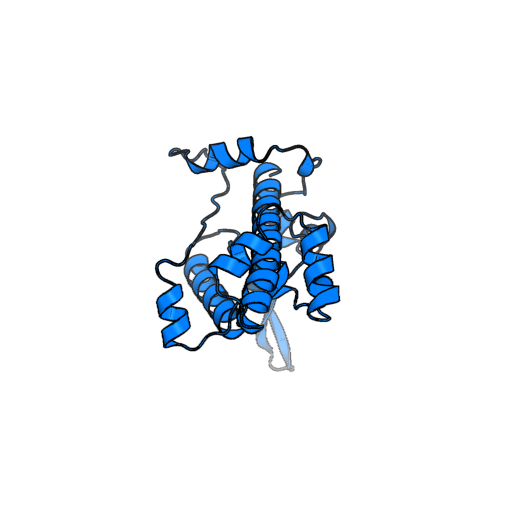 -1.336 -7.004 1.00 90.19 169 ASP A O 1
ATOM 1411 N N . ASN A 1 170 ? -22.280 -0.894 -6.208 1.00 89.50 170 ASN A N 1
ATOM 1412 C CA . ASN A 1 170 ? -21.633 -2.107 -6.726 1.00 89.50 170 ASN A CA 1
ATOM 1413 C C . ASN A 1 170 ? -21.452 -3.216 -5.670 1.00 89.50 170 ASN A C 1
ATOM 1415 O O . ASN A 1 170 ? -20.900 -4.269 -5.984 1.00 89.50 170 ASN A O 1
ATOM 1419 N N . GLY A 1 171 ? -21.900 -3.005 -4.427 1.00 90.25 171 GLY A N 1
ATOM 1420 C CA . GLY A 1 171 ? -21.838 -4.010 -3.361 1.00 90.25 171 GLY A CA 1
ATOM 1421 C C . GLY A 1 171 ? -20.425 -4.382 -2.887 1.00 90.25 171 GLY A C 1
ATOM 1422 O O . GLY A 1 171 ? -20.223 -5.498 -2.407 1.00 90.25 171 GLY A O 1
ATOM 1423 N N . PHE A 1 172 ? -19.443 -3.484 -3.012 1.00 91.88 172 PHE A N 1
ATOM 1424 C CA . PHE A 1 172 ? -18.068 -3.766 -2.587 1.00 91.88 172 PHE A CA 1
ATOM 1425 C C . PHE A 1 172 ? -17.922 -3.858 -1.069 1.00 91.88 172 PHE A C 1
ATOM 1427 O O . PHE A 1 172 ? -18.492 -3.076 -0.301 1.00 91.88 172 PHE A O 1
ATOM 1434 N N . GLN A 1 173 ? -17.090 -4.801 -0.633 1.00 90.31 173 GLN A N 1
ATOM 1435 C CA . GLN A 1 173 ? -16.861 -5.073 0.781 1.00 90.31 173 GLN A CA 1
ATOM 1436 C C . GLN A 1 173 ? -15.894 -4.072 1.432 1.00 90.31 173 GLN A C 1
ATOM 1438 O O . GLN A 1 173 ? -14.873 -3.673 0.874 1.00 90.31 173 GLN A O 1
ATOM 1443 N N . LYS A 1 174 ? -16.200 -3.686 2.675 1.00 89.50 174 LYS A N 1
ATOM 1444 C CA . LYS A 1 174 ? -15.332 -2.859 3.529 1.00 89.50 174 LYS A CA 1
ATOM 1445 C C . LYS A 1 174 ? -14.503 -3.748 4.472 1.00 89.50 174 LYS A C 1
ATOM 1447 O O . LYS A 1 174 ? -14.999 -4.785 4.908 1.00 89.50 174 LYS A O 1
ATOM 1452 N N . PRO A 1 175 ? -13.271 -3.358 4.853 1.00 88.00 175 PRO A N 1
ATOM 1453 C CA . PRO A 1 175 ? -12.503 -2.221 4.330 1.00 88.00 175 PRO A CA 1
ATOM 1454 C C . PRO A 1 175 ? -11.925 -2.464 2.931 1.00 88.00 175 PRO A C 1
ATOM 1456 O O . PRO A 1 175 ? -11.558 -1.504 2.265 1.00 88.00 175 PRO A O 1
ATOM 1459 N N . ASN A 1 176 ? -11.794 -3.729 2.526 1.00 88.62 176 ASN A N 1
ATOM 1460 C CA . ASN A 1 176 ? -11.060 -4.139 1.340 1.00 88.62 176 ASN A CA 1
ATOM 1461 C C . ASN A 1 176 ? -11.919 -5.061 0.486 1.00 88.62 176 ASN A C 1
ATOM 1463 O O . ASN A 1 176 ? -12.379 -6.095 0.968 1.00 88.62 176 ASN A O 1
ATOM 1467 N N . ASP A 1 177 ? -12.027 -4.716 -0.791 1.00 90.25 177 ASP A N 1
ATOM 1468 C CA . ASP A 1 177 ? -12.634 -5.541 -1.823 1.00 90.25 177 ASP A CA 1
ATOM 1469 C C . ASP A 1 177 ? -11.633 -5.715 -2.967 1.00 90.25 177 ASP A C 1
ATOM 1471 O O . ASP A 1 177 ? -11.089 -4.745 -3.506 1.00 90.25 177 ASP A O 1
ATOM 1475 N N . GLU A 1 178 ? -11.340 -6.963 -3.321 1.00 87.62 178 GLU A N 1
ATOM 1476 C CA . GLU A 1 178 ? -10.328 -7.260 -4.332 1.00 87.62 178 GLU A CA 1
ATOM 1477 C C . GLU A 1 178 ? -10.746 -6.773 -5.728 1.00 87.62 178 GLU A C 1
ATOM 1479 O O . GLU A 1 178 ? -9.898 -6.318 -6.501 1.00 87.62 178 GLU A O 1
ATOM 1484 N N . GLN A 1 179 ? -12.041 -6.825 -6.058 1.00 89.31 179 GLN A N 1
ATOM 1485 C CA . GLN A 1 179 ? -12.548 -6.359 -7.348 1.00 89.31 179 GLN A CA 1
ATOM 1486 C C . GLN A 1 179 ? -12.465 -4.836 -7.433 1.00 89.31 179 GLN A C 1
ATOM 1488 O O . GLN A 1 179 ? -11.983 -4.308 -8.440 1.00 89.31 179 GLN A O 1
ATOM 1493 N N . ALA A 1 180 ? -12.829 -4.137 -6.355 1.00 87.62 180 ALA A N 1
ATOM 1494 C CA . ALA A 1 180 ? -12.690 -2.685 -6.268 1.00 87.62 180 ALA A CA 1
ATOM 1495 C C . ALA A 1 180 ? -11.228 -2.242 -6.447 1.00 87.62 180 ALA A C 1
ATOM 1497 O O . ALA A 1 180 ? -10.932 -1.337 -7.231 1.00 87.62 180 ALA A O 1
ATOM 1498 N N . LEU A 1 181 ? -10.285 -2.918 -5.782 1.00 86.19 181 LEU A N 1
AT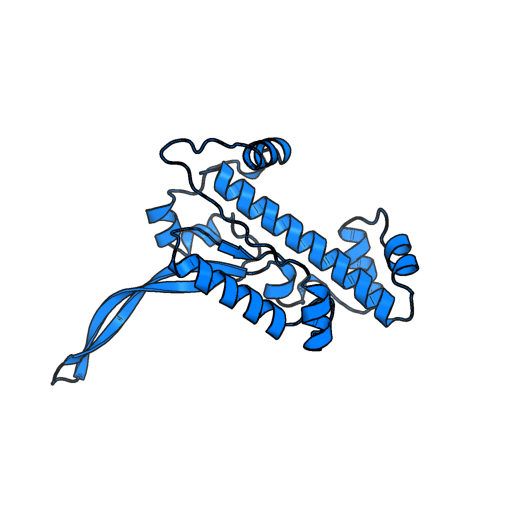OM 1499 C CA . LEU A 1 181 ? -8.856 -2.605 -5.890 1.00 86.19 181 LEU A CA 1
ATOM 1500 C C . LEU A 1 181 ? -8.297 -2.900 -7.287 1.00 86.19 181 LEU A C 1
ATOM 1502 O O . LEU A 1 181 ? -7.507 -2.110 -7.820 1.00 86.19 181 LEU A O 1
ATOM 1506 N N . LYS A 1 182 ? -8.724 -3.999 -7.921 1.00 85.75 182 LYS A N 1
ATOM 1507 C CA . LYS A 1 182 ? -8.376 -4.303 -9.319 1.00 85.75 182 LYS A CA 1
ATOM 1508 C C . LYS A 1 182 ? -8.907 -3.227 -10.263 1.00 85.75 182 LYS A C 1
ATOM 1510 O O . LYS A 1 182 ? -8.149 -2.751 -11.107 1.00 85.75 182 LYS A O 1
ATOM 1515 N N . LEU A 1 183 ? -10.153 -2.787 -10.091 1.00 86.06 183 LEU A N 1
ATOM 1516 C CA . LEU A 1 183 ? -10.747 -1.717 -10.892 1.00 86.06 183 LEU A CA 1
ATOM 1517 C C . LEU A 1 183 ? -9.956 -0.407 -10.765 1.00 86.06 183 LEU A C 1
ATOM 1519 O O . LEU A 1 183 ? -9.575 0.181 -11.777 1.00 86.06 183 LEU A O 1
ATOM 1523 N N . MET A 1 184 ? -9.635 0.015 -9.539 1.00 81.50 184 MET A N 1
ATOM 1524 C CA . MET A 1 184 ? -8.843 1.230 -9.300 1.00 81.50 184 MET A CA 1
ATOM 1525 C C . MET A 1 184 ? -7.450 1.144 -9.929 1.00 81.50 184 MET A C 1
ATOM 1527 O O . MET A 1 184 ? -6.945 2.109 -10.512 1.00 81.50 184 MET A O 1
ATOM 1531 N N . THR A 1 185 ? -6.850 -0.041 -9.879 1.00 80.62 185 THR A N 1
ATOM 1532 C CA . THR A 1 185 ? -5.565 -0.320 -10.520 1.00 80.62 185 THR A CA 1
ATOM 1533 C C . THR A 1 185 ? -5.662 -0.230 -12.051 1.00 80.62 185 THR A C 1
ATOM 1535 O O . THR A 1 185 ? -4.781 0.347 -12.694 1.00 80.62 185 THR A O 1
ATOM 1538 N N . LEU A 1 186 ? -6.751 -0.722 -12.648 1.00 80.06 186 LEU A N 1
ATOM 1539 C CA . LEU A 1 186 ? -7.005 -0.659 -14.093 1.00 80.06 186 LEU A CA 1
ATOM 1540 C C . LEU A 1 186 ? -7.243 0.771 -14.597 1.00 80.06 186 LEU A C 1
ATOM 1542 O O . LEU A 1 186 ? -6.638 1.172 -15.593 1.00 80.06 186 LEU A O 1
ATOM 1546 N N . VAL A 1 187 ? -8.061 1.566 -13.900 1.00 76.06 187 VAL A N 1
ATOM 1547 C CA . VAL A 1 187 ? -8.288 2.985 -14.241 1.00 76.06 187 VAL A CA 1
ATOM 1548 C C . VAL A 1 187 ? -6.961 3.745 -14.261 1.00 76.06 187 VAL A C 1
ATOM 1550 O O . VAL A 1 187 ? -6.669 4.510 -15.182 1.00 76.06 187 VAL A O 1
ATOM 1553 N N . ARG A 1 188 ? -6.091 3.463 -13.289 1.00 69.69 188 ARG A N 1
ATOM 1554 C CA . ARG A 1 188 ? -4.760 4.064 -13.212 1.00 69.69 188 ARG A CA 1
ATOM 1555 C C . ARG A 1 188 ? -3.862 3.658 -14.381 1.00 69.69 188 ARG A C 1
ATOM 1557 O O . ARG A 1 188 ? -3.134 4.504 -14.903 1.00 69.69 188 ARG A O 1
ATOM 1564 N N . PHE A 1 189 ? -3.923 2.402 -14.826 1.00 71.06 189 PHE A N 1
ATOM 1565 C CA . PHE A 1 189 ? -3.211 1.967 -16.031 1.00 71.06 189 PHE A CA 1
ATOM 1566 C C . PHE A 1 189 ? -3.655 2.712 -17.283 1.00 71.06 189 PHE A C 1
ATOM 1568 O O . PHE A 1 189 ? -2.804 3.062 -18.104 1.00 71.06 189 PHE A O 1
ATOM 1575 N N . LEU A 1 190 ? -4.956 2.962 -17.433 1.00 67.25 190 LEU A N 1
ATOM 1576 C CA . LEU A 1 190 ? -5.490 3.712 -18.569 1.00 67.25 190 LEU A CA 1
ATOM 1577 C C . LEU A 1 190 ? -4.941 5.142 -18.581 1.00 67.25 190 LEU A C 1
ATOM 1579 O O . LEU A 1 190 ? -4.379 5.557 -19.594 1.00 67.25 190 LEU A O 1
ATOM 1583 N N . CYS A 1 191 ? -4.961 5.842 -17.441 1.00 64.88 191 CYS A N 1
ATOM 1584 C CA . CYS A 1 191 ? -4.334 7.164 -17.314 1.00 64.88 191 CYS A CA 1
ATOM 1585 C C . CYS A 1 191 ? -2.820 7.121 -17.599 1.00 64.88 191 CYS A C 1
ATOM 1587 O O . CYS A 1 191 ? -2.259 8.021 -18.226 1.00 64.88 191 CYS A O 1
ATOM 1589 N N . TRP A 1 192 ? -2.141 6.051 -17.177 1.00 65.69 192 TRP A N 1
ATOM 1590 C CA . TRP A 1 192 ? -0.699 5.898 -17.357 1.00 65.69 192 TRP A CA 1
ATOM 1591 C C . TRP A 1 192 ? -0.262 5.541 -18.787 1.00 65.69 192 TRP A C 1
ATOM 1593 O O . TRP A 1 192 ? 0.903 5.732 -19.152 1.00 65.69 192 TRP A O 1
ATOM 1603 N N . ARG A 1 193 ? -1.159 5.044 -19.646 1.00 60.78 193 ARG A N 1
ATOM 1604 C CA . ARG A 1 193 ? -0.831 4.877 -21.074 1.00 60.78 193 ARG A CA 1
ATOM 1605 C C . ARG A 1 193 ? -0.524 6.217 -21.747 1.00 60.78 193 ARG A C 1
ATOM 1607 O O . ARG A 1 193 ? 0.269 6.226 -22.684 1.00 60.78 193 ARG A O 1
ATOM 1614 N N . CYS A 1 194 ? -1.060 7.320 -21.228 1.00 49.25 194 CYS A N 1
ATOM 1615 C CA . CYS A 1 194 ? -0.861 8.660 -21.777 1.00 49.25 194 CYS A CA 1
ATOM 1616 C C . CYS A 1 194 ? 0.353 9.407 -21.187 1.00 49.25 194 CYS A C 1
ATOM 1618 O O . CYS A 1 194 ? 0.845 10.340 -21.812 1.00 49.25 194 CYS A O 1
ATOM 1620 N N . LEU A 1 195 ? 0.873 9.008 -20.015 1.00 45.38 195 LEU A N 1
ATOM 1621 C CA . LEU A 1 195 ? 1.915 9.751 -19.283 1.00 45.38 195 LEU A CA 1
ATOM 1622 C C . LEU A 1 195 ? 3.079 8.834 -18.849 1.00 45.38 195 LEU A C 1
ATOM 1624 O O . LEU A 1 195 ? 2.867 7.710 -18.408 1.00 45.38 195 LEU A O 1
ATOM 1628 N N . ARG A 1 196 ? 4.342 9.279 -18.925 1.00 45.03 196 ARG A N 1
ATOM 1629 C CA . ARG A 1 196 ? 5.511 8.532 -18.393 1.00 45.03 196 ARG A CA 1
ATOM 1630 C C . ARG A 1 196 ? 5.638 8.706 -16.867 1.00 45.03 196 ARG A C 1
ATOM 1632 O O . ARG A 1 196 ? 6.565 9.352 -16.405 1.00 45.03 196 ARG A O 1
ATOM 1639 N N . ILE A 1 197 ? 4.692 8.180 -16.084 1.00 46.34 197 ILE A N 1
ATOM 1640 C CA . ILE A 1 197 ? 4.615 8.466 -14.632 1.00 46.34 197 ILE A CA 1
ATOM 1641 C C . ILE A 1 197 ? 4.589 7.209 -13.760 1.00 46.34 197 ILE A C 1
ATOM 1643 O O . ILE A 1 197 ? 3.695 6.382 -13.890 1.00 46.34 197 ILE A O 1
ATOM 1647 N N . LEU A 1 198 ? 5.525 7.074 -12.822 1.00 48.12 198 LEU A N 1
ATOM 1648 C CA . LEU A 1 198 ? 5.464 6.001 -11.832 1.00 48.12 198 LEU A CA 1
ATOM 1649 C C . LEU A 1 198 ? 4.193 6.149 -10.985 1.00 48.12 198 LEU A C 1
ATOM 1651 O O . LEU A 1 198 ? 3.902 7.221 -10.454 1.00 48.12 198 LEU A O 1
ATOM 1655 N N . SER A 1 199 ? 3.411 5.078 -10.908 1.00 43.97 199 SER A N 1
ATOM 1656 C CA . SER A 1 199 ? 2.032 5.145 -10.457 1.00 43.97 199 SER A CA 1
ATOM 1657 C C . SER A 1 199 ? 1.821 4.223 -9.259 1.00 43.97 199 SER A C 1
ATOM 1659 O O . SER A 1 199 ? 1.738 3.011 -9.443 1.00 43.97 199 SER A O 1
ATOM 1661 N N . LEU A 1 200 ? 1.721 4.782 -8.048 1.00 46.81 200 LEU A N 1
ATOM 1662 C CA . LEU A 1 200 ? 1.321 4.024 -6.860 1.00 46.81 200 LEU A CA 1
ATOM 1663 C C . LEU A 1 200 ? -0.144 4.281 -6.511 1.00 46.81 200 LEU A C 1
ATOM 1665 O O . LEU A 1 200 ? -0.556 5.428 -6.333 1.00 46.81 200 LEU A O 1
ATOM 1669 N N . HIS A 1 201 ? -0.911 3.198 -6.405 1.00 46.41 201 HIS A N 1
ATOM 1670 C CA . HIS A 1 201 ? -2.202 3.191 -5.732 1.00 46.41 201 HIS A CA 1
ATOM 1671 C C . HIS A 1 201 ? -1.988 2.697 -4.311 1.00 46.41 201 HIS A C 1
ATOM 1673 O O . HIS A 1 201 ? -1.487 1.594 -4.095 1.00 46.41 201 HIS A O 1
ATOM 1679 N N . MET A 1 202 ? -2.319 3.549 -3.358 1.00 47.22 202 MET A N 1
ATOM 1680 C CA . MET A 1 202 ? -2.102 3.325 -1.943 1.00 47.22 202 MET A CA 1
ATOM 1681 C C . MET A 1 202 ? -3.398 3.800 -1.302 1.00 47.22 202 MET A C 1
ATOM 1683 O O . MET A 1 202 ? -3.712 4.984 -1.408 1.00 47.22 202 MET A O 1
ATOM 1687 N N . GLY A 1 203 ? -4.184 2.798 -0.887 1.00 38.66 203 GLY A N 1
ATOM 1688 C CA . GLY A 1 203 ? -5.634 2.829 -0.672 1.00 38.66 203 GLY A CA 1
ATOM 1689 C C . GLY A 1 203 ? -6.149 3.898 0.273 1.00 38.66 203 GLY A C 1
ATOM 1690 O O . GLY A 1 203 ? -5.368 4.383 1.123 1.00 38.66 203 GLY A O 1
#

pLDDT: mean 82.82, std 12.81, range [38.66, 97.31]

Secondary structure (DSSP, 8-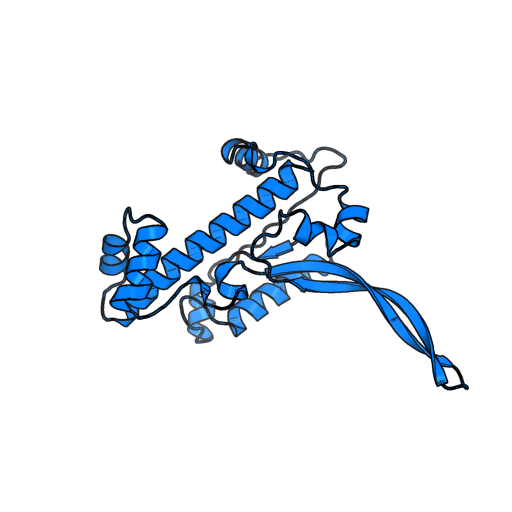state):
-HHHHHHHHHHHHHHHHHHHHHHHHHHHHHTT--HHHHHHHHTT--HHHHHHHHHHHH---GGGS-HHHHH-EEEEEEEEEEEEEE-TTS-EEEEEEEEEEEE--S-TTSHHHHHT-HHHHHHH-SPPTTGGGS-HHHHHHTTS--SPPTTPPP------SSHHHHHHHTTPPSS--HHHHHHHHHHHHHHHHHS---EEE--

Foldseek 3Di:
DLLVLLVLQVLQVVLLVVLLLQVQQVVCVVVPDDSVVSCVVCPPDDPVNSQVSCCVVPVDRPVPPDLCNRRNKWKDWAWDWDQPDADPVRHTDTDTDTDIDIDRDPGCLDQVNCVVGVVCCVPVNHRDPDSVVDDVVNSVVVVPDPDDDPPDADADDDDDDPVVVVCVVVVADPPDRPVVSVVVVVVQVVVVVVDVHTDTDRD

Radius of gyration: 20.28 Å; chains: 1; bounding box: 46×50×61 Å

Organism: Solanum tuberosum (NCBI:txid4113)